Protein AF-A0A523YI69-F1 (afdb_monomer_lite)

Radius of gyration: 34.4 Å; chains: 1; bounding box: 66×41×129 Å

Sequence (332 aa):
NFRVDDQDFIEDPFGMNASRMEADVNIIMTQKSNLLNLKKAVRSAGVEINGIVLSGYASAIATMDEDEKELGVAVIDLGGQTSNLVIHTGNSIRYNDFLGVGSNHITNDLSMALHTPLQIAENVKIRHGNLIETSNEVIELPIIGDEENRSSVSLEIVHSVIFSRVEETLMILAKSLEKSALKEQIGAGIILTGGMTKLKGIRELAQSIFPAMPVRIGKPSDIAGLFDELKDPAFSTVIGLLLYKAGEHTQYEIDFQQRLLHSKTVYEESLNDIKIANTINEVEENKESKQEKKQKGESDDSDSFSFDDLPDIGSENSNPFKKLANWARQLF

Structure (mmCIF, N/CA/C/O backbone):
data_AF-A0A523YI69-F1
#
_entry.id   AF-A0A523YI69-F1
#
loop_
_atom_site.group_PDB
_atom_site.id
_atom_site.type_symbol
_atom_site.label_atom_id
_atom_site.label_alt_id
_atom_site.label_comp_id
_atom_site.label_asym_id
_atom_site.label_entity_id
_atom_site.label_seq_id
_atom_site.pdbx_PDB_ins_code
_atom_site.Cartn_x
_atom_site.Cartn_y
_atom_site.Cartn_z
_atom_site.occupancy
_atom_site.B_iso_or_equiv
_atom_site.auth_seq_id
_atom_site.auth_comp_id
_atom_site.auth_asym_id
_atom_site.auth_atom_id
_atom_site.pdbx_PDB_model_num
ATOM 1 N N . ASN A 1 1 ? -11.375 6.372 20.467 1.00 83.56 1 ASN A N 1
ATOM 2 C CA . ASN A 1 1 ? -11.346 6.514 21.940 1.00 83.56 1 ASN A CA 1
ATOM 3 C C . ASN A 1 1 ? -12.770 6.577 22.434 1.00 83.56 1 ASN A C 1
ATOM 5 O O . ASN A 1 1 ? -13.596 7.147 21.726 1.00 83.56 1 ASN A O 1
ATOM 9 N N . PHE A 1 2 ? -13.039 6.053 23.623 1.00 90.94 2 PHE A N 1
ATOM 10 C CA . PHE A 1 2 ? -14.315 6.241 24.296 1.00 90.94 2 PHE A CA 1
ATOM 11 C C . PHE A 1 2 ? -14.144 7.130 25.525 1.00 90.94 2 PHE A C 1
ATOM 13 O O . PHE A 1 2 ? -13.085 7.150 26.158 1.00 90.94 2 PHE A O 1
ATOM 20 N N . ARG A 1 3 ? -15.206 7.858 25.855 1.00 94.31 3 ARG A N 1
ATOM 21 C CA . ARG A 1 3 ? -15.374 8.531 27.140 1.00 94.31 3 ARG A CA 1
ATOM 22 C C . ARG A 1 3 ? -16.631 8.001 27.796 1.00 94.31 3 ARG A C 1
ATOM 24 O O . ARG A 1 3 ? -17.684 7.967 27.159 1.00 94.31 3 ARG A O 1
ATOM 31 N N . VAL A 1 4 ? -16.506 7.592 29.050 1.00 95.56 4 VAL A N 1
ATOM 32 C CA . VAL A 1 4 ? -17.594 7.021 29.839 1.00 95.56 4 VAL A CA 1
ATOM 33 C C . VAL A 1 4 ? -17.774 7.879 31.084 1.00 95.56 4 VAL A C 1
ATOM 35 O O . VAL A 1 4 ? -16.898 7.917 31.944 1.00 95.56 4 VAL A O 1
ATOM 38 N N . ASP A 1 5 ? -18.891 8.605 31.150 1.00 94.12 5 ASP A N 1
ATOM 39 C CA . ASP A 1 5 ? -19.132 9.669 32.130 1.00 94.12 5 ASP A CA 1
ATOM 40 C C . ASP A 1 5 ? -17.942 10.659 32.202 1.00 94.12 5 ASP A C 1
ATOM 42 O O . ASP A 1 5 ? -17.663 11.338 31.211 1.00 94.12 5 ASP A O 1
ATOM 46 N N . ASP A 1 6 ? -17.231 10.729 33.333 1.00 92.44 6 ASP A N 1
ATOM 47 C CA . ASP A 1 6 ? -16.069 11.611 33.542 1.00 92.44 6 ASP A CA 1
ATOM 48 C C . ASP A 1 6 ? -14.713 10.919 33.269 1.00 92.44 6 ASP A C 1
ATOM 50 O O . ASP A 1 6 ? -13.656 11.490 33.538 1.00 92.44 6 ASP A O 1
ATOM 54 N N . GLN A 1 7 ? -14.717 9.678 32.765 1.00 91.81 7 GLN A N 1
ATOM 55 C CA . GLN A 1 7 ? -13.503 8.918 32.451 1.00 91.81 7 GLN A CA 1
ATOM 56 C C . GLN A 1 7 ? -13.173 8.995 30.958 1.00 91.81 7 GLN A C 1
ATOM 58 O O . GLN A 1 7 ? -13.867 8.414 30.119 1.00 91.81 7 GLN A O 1
ATOM 63 N N . ASP A 1 8 ? -12.092 9.704 30.638 1.00 92.31 8 ASP A N 1
ATOM 64 C CA . ASP A 1 8 ? -11.519 9.779 29.293 1.00 92.31 8 ASP A CA 1
ATOM 65 C C . ASP A 1 8 ? -10.636 8.559 28.968 1.00 92.31 8 ASP A C 1
ATOM 67 O O . ASP A 1 8 ? -10.147 7.864 29.858 1.00 92.31 8 ASP A O 1
ATOM 71 N N . PHE A 1 9 ? -10.375 8.351 27.672 1.00 86.38 9 PHE A N 1
ATOM 72 C CA . PHE A 1 9 ? -9.445 7.338 27.144 1.00 86.38 9 PHE A CA 1
ATOM 73 C C . PHE A 1 9 ? -9.796 5.887 27.499 1.00 86.38 9 PHE A C 1
ATOM 75 O O . PHE A 1 9 ? -8.915 5.035 27.597 1.00 86.38 9 PHE A O 1
ATOM 82 N N . ILE A 1 10 ? -11.089 5.583 27.620 1.00 88.44 10 ILE A N 1
ATOM 83 C CA . ILE A 1 10 ? -11.557 4.202 27.710 1.00 88.44 10 ILE A CA 1
ATOM 84 C C . ILE A 1 10 ? -11.342 3.528 26.352 1.00 88.44 10 ILE A C 1
ATOM 86 O O . ILE A 1 10 ? -11.776 4.026 25.308 1.00 88.44 10 ILE A O 1
ATOM 90 N N . GLU A 1 11 ? -10.635 2.403 26.365 1.00 81.75 11 GLU A N 1
ATOM 91 C CA . GLU A 1 11 ? -10.345 1.626 25.163 1.00 81.75 11 GLU A CA 1
ATOM 92 C C . GLU A 1 11 ? -11.510 0.706 24.788 1.00 81.75 11 GLU A C 1
ATOM 94 O O . GLU A 1 11 ? -11.927 0.671 23.630 1.00 81.75 11 GLU A O 1
ATOM 99 N N . ASP A 1 12 ? -12.069 0.018 25.783 1.00 87.94 12 ASP A N 1
ATOM 100 C CA . ASP A 1 12 ? -13.173 -0.920 25.626 1.00 87.94 12 ASP A CA 1
ATOM 101 C C . ASP A 1 12 ? -14.286 -0.608 26.645 1.00 87.94 12 ASP A C 1
ATOM 103 O O . ASP A 1 12 ? -14.147 -0.940 27.823 1.00 87.94 12 ASP A O 1
ATOM 107 N N . PRO A 1 13 ? -15.390 0.038 26.226 1.00 90.00 13 PRO A N 1
ATOM 108 C CA . PRO A 1 13 ? -16.499 0.369 27.117 1.00 90.00 13 PRO A CA 1
ATOM 109 C C . PRO A 1 13 ? -17.443 -0.817 27.387 1.00 90.00 13 PRO A C 1
ATOM 111 O O . PRO A 1 13 ? -18.443 -0.645 28.090 1.00 90.00 13 PRO A O 1
ATOM 114 N N . PHE A 1 14 ? -17.196 -2.008 26.823 1.00 88.62 14 PHE A N 1
ATOM 115 C CA . PHE A 1 14 ? -18.115 -3.140 26.950 1.00 88.62 14 PHE A CA 1
ATOM 116 C C . PHE A 1 14 ? -18.339 -3.527 28.416 1.00 88.62 14 PHE A C 1
ATOM 118 O O . PHE A 1 14 ? -17.397 -3.856 29.136 1.00 88.62 14 PHE A O 1
ATOM 125 N N . GLY A 1 15 ? -19.604 -3.558 28.840 1.00 88.19 15 GLY A N 1
ATOM 126 C CA . GLY A 1 15 ? -19.997 -3.947 30.198 1.00 88.19 15 GLY A CA 1
ATOM 127 C C . GLY A 1 15 ? -19.876 -2.837 31.247 1.00 88.19 15 GLY A C 1
ATOM 128 O O . GLY A 1 15 ? -20.194 -3.071 32.411 1.00 88.19 15 GLY A O 1
ATOM 129 N N . MET A 1 16 ? -19.457 -1.626 30.867 1.00 90.62 16 MET A N 1
ATOM 130 C CA . MET A 1 16 ? -19.467 -0.483 31.779 1.00 90.62 16 MET A CA 1
ATOM 131 C C . MET A 1 16 ? -20.888 0.069 31.943 1.00 90.62 16 MET A C 1
ATOM 133 O O . MET A 1 16 ? -21.599 0.302 30.967 1.00 90.62 16 MET A O 1
ATOM 137 N N . ASN A 1 17 ? -21.289 0.328 33.188 1.00 91.06 17 ASN A N 1
ATOM 138 C CA . ASN A 1 17 ? -22.497 1.094 33.481 1.00 91.06 17 ASN A CA 1
ATOM 139 C C . ASN A 1 17 ? -22.175 2.584 33.383 1.00 91.06 17 ASN A C 1
ATOM 141 O O . ASN A 1 17 ? -21.250 3.050 34.046 1.00 91.06 17 ASN A O 1
ATOM 145 N N . ALA A 1 18 ? -22.944 3.314 32.582 1.00 92.12 18 ALA A N 1
ATOM 146 C CA . ALA A 1 18 ? -22.698 4.723 32.313 1.00 92.12 18 ALA A CA 1
ATOM 147 C C . ALA A 1 18 ? -24.001 5.482 32.097 1.00 92.12 18 ALA A C 1
ATOM 149 O O . ALA A 1 18 ? -24.951 4.944 31.523 1.00 92.12 18 ALA A O 1
ATOM 150 N N . SER A 1 19 ? -24.030 6.750 32.501 1.00 94.75 19 SER A N 1
ATOM 151 C CA . SER A 1 19 ? -25.133 7.647 32.135 1.00 94.75 19 SER A CA 1
ATOM 152 C C . SER A 1 19 ? -24.932 8.230 30.737 1.00 94.75 19 SER A C 1
ATOM 154 O O . SER A 1 19 ? -25.903 8.482 30.020 1.00 94.75 19 SER A O 1
ATOM 156 N N . ARG A 1 20 ? -23.674 8.446 30.336 1.00 94.38 20 ARG A N 1
ATOM 157 C CA . ARG A 1 20 ? -23.301 8.975 29.025 1.00 94.38 20 ARG A CA 1
ATOM 158 C C . ARG A 1 20 ? -22.042 8.292 28.502 1.00 94.38 20 ARG A C 1
ATOM 160 O O . ARG A 1 20 ? -21.055 8.152 29.215 1.00 94.38 20 ARG A O 1
ATOM 167 N N . MET A 1 21 ? -22.069 7.952 27.217 1.00 94.69 21 MET A N 1
ATOM 168 C CA . MET A 1 21 ? -20.902 7.483 26.476 1.00 94.69 21 MET A CA 1
ATOM 169 C C . MET A 1 21 ? -20.676 8.370 25.255 1.00 94.69 21 MET A C 1
ATOM 171 O O . MET A 1 21 ? -21.621 8.732 24.552 1.00 94.69 21 MET A O 1
ATOM 175 N N . GLU A 1 22 ? -19.420 8.703 24.995 1.00 94.62 22 GLU A N 1
ATOM 176 C CA . GLU A 1 22 ? -18.977 9.381 23.781 1.00 94.62 22 GLU A CA 1
ATOM 177 C C . GLU A 1 22 ? -17.894 8.557 23.095 1.00 94.62 22 GLU A C 1
ATOM 179 O O . GLU A 1 22 ? -17.172 7.801 23.746 1.00 94.62 22 GLU A O 1
ATOM 184 N N . ALA A 1 23 ? -17.788 8.702 21.777 1.00 91.50 23 ALA A N 1
ATOM 185 C CA . ALA A 1 23 ? -16.809 7.987 20.978 1.00 91.50 23 ALA A CA 1
ATOM 186 C C . ALA A 1 23 ? -16.212 8.902 19.909 1.00 91.50 23 ALA A C 1
ATOM 188 O O . ALA A 1 23 ? -16.940 9.558 19.160 1.00 91.50 23 ALA A O 1
ATOM 189 N N . ASP A 1 24 ? -14.888 8.876 19.803 1.00 88.38 24 ASP A N 1
ATOM 190 C CA . ASP A 1 24 ? -14.176 9.395 18.641 1.00 88.38 24 ASP A CA 1
ATOM 191 C C . ASP A 1 24 ? -14.249 8.350 17.528 1.00 88.38 24 ASP A C 1
ATOM 193 O O . ASP A 1 24 ? -13.708 7.249 17.674 1.00 88.38 24 ASP A O 1
ATOM 197 N N . VAL A 1 25 ? -14.903 8.698 16.419 1.00 89.81 25 VAL A N 1
ATOM 198 C CA . VAL A 1 25 ? -15.117 7.797 15.280 1.00 89.81 25 VAL A CA 1
ATOM 199 C C . VAL A 1 25 ? -14.370 8.278 14.042 1.00 89.81 25 VAL A C 1
ATOM 201 O O . VAL A 1 25 ? -14.405 9.457 13.693 1.00 89.81 25 VAL A O 1
ATOM 204 N N . ASN A 1 26 ? -13.734 7.343 13.340 1.00 89.62 26 ASN A N 1
ATOM 205 C CA . ASN A 1 26 ? -13.202 7.579 12.005 1.00 89.62 26 ASN A CA 1
ATOM 206 C C . ASN A 1 26 ? -14.227 7.102 10.965 1.00 89.62 26 ASN A C 1
ATOM 208 O O . ASN A 1 26 ? -14.609 5.933 10.959 1.00 89.62 26 ASN A O 1
ATOM 212 N N . ILE A 1 27 ? -14.690 8.004 10.094 1.00 91.25 27 ILE A N 1
ATOM 213 C CA . ILE A 1 27 ? -15.720 7.699 9.093 1.00 91.25 27 ILE A CA 1
ATOM 214 C C . ILE A 1 27 ? -15.086 7.658 7.705 1.00 91.25 27 ILE A C 1
ATOM 216 O O . ILE A 1 27 ? -14.705 8.686 7.144 1.00 91.25 27 ILE A O 1
ATOM 220 N N . ILE A 1 28 ? -15.055 6.467 7.108 1.00 90.75 28 ILE A N 1
ATOM 221 C CA . ILE A 1 28 ? -14.578 6.270 5.739 1.00 90.75 28 ILE A CA 1
ATOM 222 C C . ILE A 1 28 ? -15.741 6.485 4.769 1.00 90.75 28 ILE A C 1
ATOM 224 O O . ILE A 1 28 ? -16.753 5.784 4.808 1.00 90.75 28 ILE A O 1
ATOM 228 N N . MET A 1 29 ? -15.587 7.445 3.858 1.00 90.62 29 MET A N 1
ATOM 229 C CA . MET A 1 29 ? -16.608 7.794 2.871 1.00 90.62 29 MET A CA 1
ATOM 230 C C . MET A 1 29 ? -16.104 7.594 1.443 1.00 90.62 29 MET A C 1
ATOM 232 O O . MET A 1 29 ? -14.935 7.805 1.132 1.00 90.62 29 MET A O 1
ATOM 236 N N . THR A 1 30 ? -17.014 7.229 0.541 1.00 90.12 30 THR A N 1
ATOM 237 C CA . THR A 1 30 ? -16.748 7.159 -0.900 1.00 90.12 30 THR A CA 1
ATOM 238 C C . THR A 1 30 ? -17.977 7.585 -1.693 1.00 90.12 30 THR A C 1
ATOM 240 O O . THR A 1 30 ? -19.105 7.559 -1.195 1.00 90.12 30 THR A O 1
ATOM 243 N N . GLN A 1 31 ? -17.778 7.972 -2.952 1.00 93.19 31 GLN A N 1
ATOM 244 C CA . GLN A 1 31 ? -18.887 8.320 -3.831 1.00 93.19 31 GLN A CA 1
ATOM 245 C C . GLN A 1 31 ? -19.766 7.094 -4.098 1.00 93.19 31 GLN A C 1
ATOM 247 O O . GLN A 1 31 ? -19.287 6.017 -4.463 1.00 93.19 31 GLN A O 1
ATOM 252 N N . LYS A 1 32 ? -21.085 7.276 -3.991 1.00 93.31 32 LYS A N 1
ATOM 253 C CA . LYS A 1 32 ? -22.070 6.213 -4.242 1.00 93.31 32 LYS A CA 1
ATOM 254 C C . LYS A 1 32 ? -21.919 5.591 -5.636 1.00 93.31 32 LYS A C 1
ATOM 256 O O . LYS A 1 32 ? -22.091 4.384 -5.784 1.00 93.31 32 LYS A O 1
ATOM 261 N N . SER A 1 33 ? -21.579 6.396 -6.644 1.00 96.50 33 SER A N 1
ATOM 262 C CA . SER A 1 33 ? -21.310 5.956 -8.021 1.00 96.50 33 SER A CA 1
ATOM 263 C C . SER A 1 33 ? -20.183 4.923 -8.092 1.00 96.50 33 SER A C 1
ATOM 265 O O . SER A 1 33 ? -20.366 3.870 -8.700 1.00 96.50 33 SER A O 1
ATOM 267 N N . ASN A 1 34 ? -19.058 5.173 -7.418 1.00 92.81 34 ASN A N 1
ATOM 268 C CA . ASN A 1 34 ? -17.911 4.261 -7.389 1.00 92.81 34 ASN A CA 1
ATOM 269 C C . ASN A 1 34 ? -18.300 2.909 -6.785 1.00 92.81 34 ASN A C 1
ATOM 271 O O . ASN A 1 34 ? -17.992 1.858 -7.348 1.00 92.81 34 ASN A O 1
ATOM 275 N N . LEU A 1 35 ? -19.061 2.936 -5.689 1.00 92.00 35 LEU A N 1
ATOM 276 C CA . LEU A 1 35 ? -19.541 1.725 -5.032 1.00 92.00 35 LEU A CA 1
ATOM 277 C C . LEU A 1 35 ? -20.493 0.913 -5.920 1.00 92.00 35 LEU A C 1
ATOM 279 O O . LEU A 1 35 ? -20.422 -0.314 -5.957 1.00 92.00 35 LEU A O 1
ATOM 283 N N . LEU A 1 36 ? -21.395 1.587 -6.637 1.00 94.06 36 LEU A N 1
ATOM 284 C CA . LEU A 1 36 ? -22.325 0.937 -7.561 1.00 94.06 36 LEU A CA 1
ATOM 285 C C . LEU A 1 36 ? -21.595 0.312 -8.754 1.00 94.06 36 LEU A C 1
ATOM 287 O O . LEU A 1 36 ? -21.917 -0.814 -9.132 1.00 94.06 36 LEU A O 1
ATOM 291 N N . ASN A 1 37 ? -20.595 1.004 -9.303 1.00 95.19 37 ASN A N 1
ATOM 292 C CA . ASN A 1 37 ? -19.778 0.494 -10.401 1.00 95.19 37 ASN A CA 1
ATOM 293 C C . ASN A 1 37 ? -18.989 -0.752 -9.980 1.00 95.19 37 ASN A C 1
ATOM 295 O O . ASN A 1 37 ? -19.041 -1.760 -10.683 1.00 95.19 37 ASN A O 1
ATOM 299 N N . LEU A 1 38 ? -18.355 -0.728 -8.800 1.00 92.81 38 LEU A N 1
ATOM 300 C CA . LEU A 1 38 ? -17.672 -1.894 -8.234 1.00 92.81 38 LEU A CA 1
ATOM 301 C C . LEU A 1 38 ? -18.638 -3.074 -8.056 1.00 92.81 38 LEU A C 1
ATOM 303 O O . LEU A 1 38 ? -18.373 -4.177 -8.530 1.00 92.81 38 LEU A O 1
ATOM 307 N N . LYS A 1 39 ? -19.802 -2.831 -7.439 1.00 93.81 39 LYS A N 1
ATOM 308 C CA . LYS A 1 39 ? -20.822 -3.870 -7.230 1.00 93.81 39 LYS A CA 1
ATOM 309 C C . LYS A 1 39 ? -21.300 -4.496 -8.531 1.00 93.81 39 LYS A C 1
ATOM 311 O O . LYS A 1 39 ? -21.486 -5.708 -8.601 1.00 93.81 39 LYS A O 1
ATOM 316 N N . LYS A 1 40 ? -21.507 -3.673 -9.559 1.00 95.25 40 LYS A N 1
ATOM 317 C CA . LYS A 1 40 ? -21.928 -4.134 -10.880 1.00 95.25 40 LYS A CA 1
ATOM 318 C C . LYS A 1 40 ? -20.848 -4.985 -11.543 1.00 95.25 40 LYS A C 1
ATOM 320 O O . LYS A 1 40 ? -21.186 -6.032 -12.087 1.00 95.25 40 LYS A O 1
ATOM 325 N N . ALA A 1 41 ? -19.583 -4.567 -11.485 1.00 95.38 41 ALA A N 1
ATOM 326 C CA . ALA A 1 41 ? -18.470 -5.305 -12.077 1.00 95.38 41 ALA A CA 1
ATOM 327 C C . ALA A 1 41 ? -18.339 -6.711 -11.470 1.00 95.38 41 ALA A C 1
ATOM 329 O O . ALA A 1 41 ? -18.327 -7.696 -12.202 1.00 95.38 41 ALA A O 1
ATOM 330 N N . VAL A 1 42 ? -18.353 -6.805 -10.139 1.00 94.19 42 VAL A N 1
ATOM 331 C CA . VAL A 1 42 ? -18.244 -8.078 -9.408 1.00 94.19 42 VAL A CA 1
ATOM 332 C C . VAL A 1 42 ? -19.439 -8.994 -9.701 1.00 94.19 42 VAL A C 1
ATOM 334 O O . VAL A 1 42 ? -19.254 -10.137 -10.106 1.00 94.19 42 VAL A O 1
ATOM 337 N N . ARG A 1 43 ? -20.675 -8.483 -9.628 1.00 94.50 43 ARG A N 1
ATOM 338 C CA . ARG A 1 43 ? -21.877 -9.278 -9.952 1.00 94.50 43 ARG A CA 1
ATOM 339 C C . ARG A 1 43 ? -21.934 -9.740 -11.404 1.00 94.50 43 ARG A C 1
ATOM 341 O O . ARG A 1 43 ? -22.461 -10.812 -11.678 1.00 94.50 43 ARG A O 1
ATOM 348 N N . SER A 1 44 ? -21.378 -8.961 -12.333 1.00 95.94 44 SER A N 1
ATOM 349 C CA . SER A 1 44 ? -21.302 -9.353 -13.749 1.00 95.94 44 SER A CA 1
ATOM 350 C C . SER A 1 44 ? -20.386 -10.562 -13.971 1.00 95.94 44 SER A C 1
ATOM 352 O O . SER A 1 44 ? -20.540 -11.253 -14.970 1.00 95.94 44 SER A O 1
ATOM 354 N N . ALA A 1 45 ? -19.481 -10.847 -13.029 1.00 96.06 45 ALA A N 1
ATOM 355 C CA . ALA A 1 45 ? -18.669 -12.061 -13.007 1.00 96.06 45 ALA A CA 1
ATOM 356 C C . ALA A 1 45 ? -19.369 -13.259 -12.324 1.00 96.06 45 ALA A C 1
ATOM 358 O O . ALA A 1 45 ? -18.756 -14.309 -12.163 1.00 96.06 45 ALA A O 1
ATOM 359 N N . GLY A 1 46 ? -20.642 -13.126 -11.923 1.00 96.06 46 GLY A N 1
ATOM 360 C CA . GLY A 1 46 ? -21.427 -14.212 -11.323 1.00 96.06 46 GLY A CA 1
ATOM 361 C C . GLY A 1 46 ? -21.162 -14.454 -9.835 1.00 96.06 46 GLY A C 1
ATOM 362 O O . GLY A 1 46 ? -21.496 -15.521 -9.328 1.00 96.06 46 GLY A O 1
ATOM 363 N N . VAL A 1 47 ? -20.567 -13.485 -9.132 1.00 95.19 47 VAL A N 1
ATOM 364 C CA . VAL A 1 47 ? -20.237 -13.584 -7.702 1.00 95.19 47 VAL A CA 1
ATOM 365 C C . VAL A 1 47 ? -20.995 -12.549 -6.868 1.00 95.19 47 VAL A C 1
ATOM 367 O O . VAL A 1 47 ? -21.207 -11.409 -7.289 1.00 95.19 47 VAL A O 1
ATOM 370 N N . GLU A 1 48 ? -21.397 -12.944 -5.661 1.00 91.25 48 GLU A N 1
ATOM 371 C CA . GLU A 1 48 ? -22.057 -12.057 -4.701 1.00 91.25 48 GLU A CA 1
ATOM 372 C C . GLU A 1 48 ? -21.057 -11.369 -3.770 1.00 91.25 48 GLU A C 1
ATOM 374 O O . GLU A 1 48 ? -20.016 -11.917 -3.410 1.00 91.25 48 GLU A O 1
ATOM 379 N N . ILE A 1 49 ? -21.401 -10.154 -3.342 1.00 91.44 49 ILE A N 1
ATOM 380 C CA . ILE A 1 49 ? -20.563 -9.354 -2.443 1.00 91.44 49 ILE A CA 1
ATOM 381 C C . ILE A 1 49 ? -21.052 -9.533 -1.012 1.00 91.44 49 ILE A C 1
ATOM 383 O O . ILE A 1 49 ? -22.123 -9.042 -0.652 1.00 91.44 49 ILE A O 1
ATOM 387 N N . ASN A 1 50 ? -20.236 -10.185 -0.185 1.00 90.12 50 ASN A N 1
ATOM 388 C CA . ASN A 1 50 ? -20.519 -10.333 1.241 1.00 90.12 50 ASN A CA 1
ATOM 389 C C . ASN A 1 50 ? -20.161 -9.081 2.061 1.00 90.12 50 ASN A C 1
ATOM 391 O O . ASN A 1 50 ? -20.852 -8.766 3.025 1.00 90.12 50 ASN A O 1
ATOM 395 N N . GLY A 1 51 ? -19.111 -8.360 1.666 1.00 90.81 51 GLY A N 1
ATOM 396 C CA . GLY A 1 51 ? -18.601 -7.190 2.375 1.00 90.81 51 GLY A CA 1
ATOM 397 C C . GLY A 1 51 ? -17.700 -6.343 1.483 1.00 90.81 51 GLY A C 1
ATOM 398 O O . GLY A 1 51 ? -17.266 -6.790 0.421 1.00 90.81 51 GLY A O 1
ATOM 399 N N . ILE A 1 52 ? -17.463 -5.100 1.898 1.00 93.31 52 ILE A N 1
ATOM 400 C CA . ILE A 1 52 ? -16.578 -4.148 1.224 1.00 93.31 52 ILE A CA 1
ATOM 401 C C . ILE A 1 52 ? -15.672 -3.559 2.296 1.00 93.31 52 ILE A C 1
ATOM 403 O O . ILE A 1 52 ? -16.172 -3.014 3.274 1.00 93.31 52 ILE A O 1
ATOM 407 N N . VAL A 1 53 ? -14.364 -3.669 2.086 1.00 94.56 53 VAL A N 1
ATOM 408 C CA . VAL A 1 53 ? -13.329 -3.234 3.028 1.00 94.56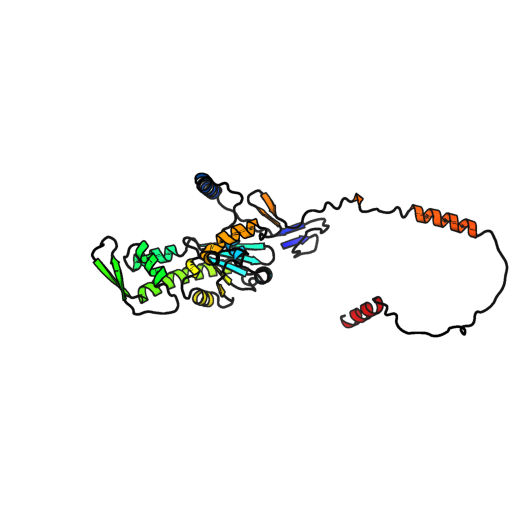 53 VAL A CA 1
ATOM 409 C C . VAL A 1 53 ? -12.378 -2.297 2.295 1.00 94.56 53 VAL A C 1
ATOM 411 O O . VAL A 1 53 ? -12.129 -2.461 1.096 1.00 94.56 53 VAL A O 1
ATOM 414 N N . LEU A 1 54 ? -11.857 -1.294 3.000 1.00 94.69 54 LEU A N 1
ATOM 415 C CA . LEU A 1 54 ? -10.835 -0.401 2.465 1.00 94.69 54 LEU A CA 1
ATOM 416 C C . LEU A 1 54 ? -9.556 -1.198 2.150 1.00 94.69 54 LEU A C 1
ATOM 418 O O . LEU A 1 54 ? -9.031 -1.883 3.020 1.00 94.69 54 LEU A O 1
ATOM 422 N N . SER A 1 55 ? -9.028 -1.073 0.927 1.00 95.38 55 SER A N 1
ATOM 423 C CA . SER A 1 55 ? -7.858 -1.845 0.465 1.00 95.38 55 SER A CA 1
ATOM 424 C C . SER A 1 55 ? -6.655 -1.722 1.401 1.00 95.38 55 SER A C 1
ATOM 426 O O . SER A 1 55 ? -6.115 -2.735 1.828 1.00 95.38 55 SER A O 1
ATOM 428 N N . GLY A 1 56 ? -6.266 -0.492 1.758 1.00 96.50 56 GLY A N 1
ATOM 429 C CA . GLY A 1 56 ? -5.137 -0.262 2.662 1.00 96.50 56 GLY A CA 1
ATOM 430 C C . GLY A 1 56 ? -5.367 -0.835 4.062 1.00 96.50 56 GLY A C 1
ATOM 431 O O . GLY A 1 56 ? -4.421 -1.293 4.689 1.00 96.50 56 GLY A O 1
ATOM 432 N N . TYR A 1 57 ? -6.620 -0.865 4.532 1.00 96.50 57 TYR A N 1
ATOM 433 C CA . TYR A 1 57 ? -6.948 -1.464 5.824 1.00 96.50 57 TYR A CA 1
ATOM 434 C C . TYR A 1 57 ? -6.837 -2.986 5.783 1.00 96.50 57 TYR A C 1
ATOM 436 O O . TYR A 1 57 ? -6.220 -3.573 6.662 1.00 96.50 57 TYR A O 1
ATOM 444 N N . ALA A 1 58 ? -7.360 -3.618 4.731 1.00 97.50 58 ALA A N 1
ATOM 445 C CA . ALA A 1 58 ? -7.176 -5.049 4.525 1.00 97.50 58 ALA A CA 1
ATOM 446 C C . ALA A 1 58 ? -5.677 -5.396 4.485 1.00 97.50 58 ALA A C 1
ATOM 448 O O . ALA A 1 58 ? -5.227 -6.259 5.234 1.00 97.50 58 ALA A O 1
ATOM 449 N N . SER A 1 59 ? -4.884 -4.667 3.694 1.00 98.25 59 SER A N 1
ATOM 450 C CA . SER A 1 59 ? -3.430 -4.850 3.659 1.00 98.25 59 SER A CA 1
ATOM 451 C C . SER A 1 59 ? -2.792 -4.690 5.044 1.00 98.25 59 SER A C 1
ATOM 453 O O . SER A 1 59 ? -1.945 -5.500 5.402 1.00 98.25 59 SER A O 1
ATOM 455 N N . ALA A 1 60 ? -3.238 -3.718 5.847 1.00 97.50 60 ALA A N 1
ATOM 456 C CA . ALA A 1 60 ? -2.760 -3.524 7.213 1.00 97.50 60 ALA A CA 1
ATOM 457 C C . ALA A 1 60 ? -3.060 -4.726 8.122 1.00 97.50 60 ALA A C 1
ATOM 459 O O . ALA A 1 60 ? -2.141 -5.223 8.769 1.00 97.50 60 ALA A O 1
ATOM 460 N N . ILE A 1 61 ? -4.297 -5.242 8.123 1.00 96.44 61 ILE A N 1
ATOM 461 C CA . ILE A 1 61 ? -4.687 -6.440 8.898 1.00 96.44 61 ILE A CA 1
ATOM 462 C C . ILE A 1 61 ? -3.756 -7.617 8.596 1.00 96.44 61 ILE A C 1
ATOM 464 O O . ILE A 1 61 ? -3.388 -8.361 9.496 1.00 96.44 61 ILE A O 1
ATOM 468 N N . ALA A 1 62 ? -3.365 -7.785 7.331 1.00 96.81 62 ALA A N 1
ATOM 469 C CA . ALA A 1 62 ? -2.520 -8.898 6.926 1.00 96.81 62 ALA A CA 1
ATOM 470 C C . ALA A 1 62 ? -1.059 -8.766 7.359 1.00 96.81 62 ALA A C 1
ATOM 472 O O . ALA A 1 62 ? -0.376 -9.781 7.398 1.00 96.81 62 ALA A O 1
ATOM 473 N N . THR A 1 63 ? -0.551 -7.557 7.601 1.00 97.25 63 THR A N 1
ATOM 474 C CA . THR A 1 63 ? 0.899 -7.329 7.734 1.00 97.25 63 THR A CA 1
ATOM 475 C C . THR A 1 63 ? 1.355 -6.841 9.100 1.00 97.25 63 THR A C 1
ATOM 477 O O . THR A 1 63 ? 2.559 -6.894 9.365 1.00 97.25 63 THR A O 1
ATOM 480 N N . MET A 1 64 ? 0.432 -6.314 9.906 1.00 96.12 64 MET A N 1
ATOM 481 C CA . MET A 1 64 ? 0.697 -5.844 11.267 1.00 96.12 64 MET A CA 1
ATOM 482 C C . MET A 1 64 ? 0.611 -7.008 12.254 1.00 96.12 64 MET A C 1
ATOM 484 O O . MET A 1 64 ? -0.276 -7.854 12.122 1.00 96.12 64 MET A O 1
ATOM 488 N N . ASP A 1 65 ? 1.475 -7.010 13.260 1.00 94.00 65 ASP A N 1
ATOM 489 C CA . ASP A 1 65 ? 1.286 -7.811 14.470 1.00 94.00 65 ASP A CA 1
ATOM 490 C C . ASP A 1 65 ? 0.560 -7.012 15.575 1.00 94.00 65 ASP A C 1
ATOM 492 O O . ASP A 1 65 ? 0.198 -5.846 15.391 1.00 94.00 65 ASP A O 1
ATOM 496 N N . GLU A 1 66 ? 0.264 -7.662 16.704 1.00 92.38 66 GLU A N 1
ATOM 497 C CA . GLU A 1 66 ? -0.457 -7.027 17.817 1.00 92.38 66 GLU A CA 1
ATOM 498 C C . GLU A 1 66 ? 0.370 -5.940 18.517 1.00 92.38 66 GLU A C 1
ATOM 500 O O . GLU A 1 66 ? -0.175 -4.888 18.856 1.00 92.38 66 GLU A O 1
ATOM 505 N N . ASP A 1 67 ? 1.685 -6.135 18.658 1.00 94.50 67 ASP A N 1
ATOM 506 C CA . ASP A 1 67 ? 2.571 -5.157 19.298 1.00 94.50 67 ASP A CA 1
ATOM 507 C C . ASP A 1 67 ? 2.624 -3.864 18.468 1.00 94.50 67 ASP A C 1
ATOM 509 O O . ASP A 1 67 ? 2.570 -2.752 18.997 1.00 94.50 67 ASP A O 1
ATOM 513 N N . GLU A 1 68 ? 2.674 -3.992 17.141 1.00 95.81 68 GLU A N 1
ATOM 514 C CA . GLU A 1 68 ? 2.648 -2.868 16.210 1.00 95.81 68 GLU A CA 1
ATOM 515 C C . GLU A 1 68 ? 1.313 -2.127 16.215 1.00 95.81 68 GLU A C 1
ATOM 517 O O . GLU A 1 68 ? 1.293 -0.895 16.123 1.00 95.81 68 GLU A O 1
ATOM 522 N N . LYS A 1 69 ? 0.193 -2.851 16.340 1.00 92.44 69 LYS A N 1
ATOM 523 C CA . LYS A 1 69 ? -1.128 -2.230 16.503 1.00 92.44 69 LYS A CA 1
ATOM 524 C C . LYS A 1 69 ? -1.171 -1.403 17.785 1.00 92.44 69 LYS A C 1
ATOM 526 O O . LYS A 1 69 ? -1.632 -0.261 17.734 1.00 92.44 69 LYS A O 1
ATOM 531 N N . GLU A 1 70 ? -0.685 -1.947 18.899 1.00 91.75 70 GLU A N 1
ATOM 532 C CA . GLU A 1 70 ? -0.731 -1.301 20.213 1.00 91.75 70 GLU A CA 1
ATOM 533 C C . GLU A 1 70 ? 0.194 -0.077 20.299 1.00 91.75 70 GLU A C 1
ATOM 535 O O . GLU A 1 70 ? -0.245 1.002 20.701 1.00 91.75 70 GLU A O 1
ATOM 540 N N . LEU A 1 71 ? 1.438 -0.197 19.826 1.00 94.88 71 LEU A N 1
ATOM 541 C CA . LEU A 1 71 ? 2.403 0.914 19.762 1.00 94.88 71 LEU A CA 1
ATOM 542 C C . LEU A 1 71 ? 2.051 1.968 18.703 1.00 94.88 71 LEU A C 1
ATOM 544 O O . LEU A 1 71 ? 2.557 3.093 18.744 1.00 94.88 71 LEU A O 1
ATOM 548 N N . GLY A 1 72 ? 1.201 1.593 17.753 1.00 96.12 72 GLY A N 1
ATOM 549 C CA . GLY A 1 72 ? 0.793 2.398 16.621 1.00 96.12 72 GLY A CA 1
ATOM 550 C C . GLY A 1 72 ? 1.770 2.315 15.450 1.00 96.12 72 GLY A C 1
ATOM 551 O O . GLY A 1 72 ? 2.990 2.413 15.602 1.00 96.12 72 GLY A O 1
ATOM 552 N N . VAL A 1 73 ? 1.218 2.160 14.251 1.00 98.12 73 VAL A N 1
ATOM 553 C CA . VAL A 1 73 ? 1.968 1.825 13.039 1.00 98.12 73 VAL A CA 1
ATOM 554 C C . VAL A 1 73 ? 1.351 2.478 11.805 1.00 98.12 73 VAL A C 1
ATOM 556 O O . VAL A 1 73 ? 0.129 2.604 11.685 1.00 98.12 73 VAL A O 1
ATOM 559 N N . ALA A 1 74 ? 2.203 2.884 10.864 1.00 98.44 74 ALA A N 1
ATOM 560 C CA . ALA A 1 74 ? 1.780 3.298 9.532 1.00 98.44 74 ALA A CA 1
ATOM 561 C C . ALA A 1 74 ? 2.048 2.185 8.515 1.00 98.44 74 ALA A C 1
ATOM 563 O O . ALA A 1 74 ? 3.186 1.773 8.302 1.00 98.44 74 ALA A O 1
ATOM 564 N N . VAL A 1 75 ? 0.999 1.732 7.839 1.00 98.69 75 VAL A N 1
ATOM 565 C CA . VAL A 1 75 ? 1.089 0.766 6.745 1.00 98.69 75 VAL A CA 1
ATOM 566 C C . VAL A 1 75 ? 0.969 1.500 5.419 1.00 98.69 75 VAL A C 1
ATOM 568 O O . VAL A 1 75 ? -0.025 2.180 5.155 1.00 98.69 75 VAL A O 1
ATOM 571 N N . ILE A 1 76 ? 1.985 1.340 4.576 1.00 98.75 76 ILE A N 1
ATOM 572 C CA . ILE A 1 76 ? 2.034 1.863 3.216 1.00 98.75 76 ILE A CA 1
ATOM 573 C C . ILE A 1 76 ? 1.939 0.689 2.237 1.00 98.75 76 ILE A C 1
ATOM 575 O O . ILE A 1 76 ? 2.885 -0.079 2.068 1.00 98.75 76 ILE A O 1
ATOM 579 N N . ASP A 1 77 ? 0.800 0.562 1.565 1.00 98.69 77 ASP A N 1
ATOM 580 C CA . ASP A 1 77 ? 0.559 -0.460 0.543 1.00 98.69 77 ASP A CA 1
ATOM 581 C C . ASP A 1 77 ? 0.832 0.115 -0.851 1.00 98.69 77 ASP A C 1
ATOM 583 O O . ASP A 1 77 ? 0.047 0.913 -1.368 1.00 98.69 77 ASP A O 1
ATOM 587 N N . LEU A 1 78 ? 1.964 -0.268 -1.441 1.00 98.75 78 LEU A N 1
ATOM 588 C CA . LEU A 1 78 ? 2.461 0.214 -2.725 1.00 98.75 78 LEU A CA 1
ATOM 589 C C . LEU A 1 78 ? 2.030 -0.734 -3.860 1.00 98.75 78 LEU A C 1
ATOM 591 O O . LEU A 1 78 ? 2.697 -1.727 -4.180 1.00 98.75 78 LEU A O 1
ATOM 595 N N . GLY A 1 79 ? 0.900 -0.412 -4.492 1.00 98.19 79 GLY A N 1
ATOM 596 C CA . GLY A 1 79 ? 0.267 -1.220 -5.534 1.00 98.19 79 GLY A CA 1
ATOM 597 C C . GLY A 1 79 ? 0.683 -0.876 -6.970 1.00 98.19 79 GLY A C 1
ATOM 598 O O . GLY A 1 79 ? 1.681 -0.205 -7.237 1.00 98.19 79 GLY A O 1
ATOM 599 N N . GLY A 1 80 ? -0.103 -1.362 -7.938 1.00 97.56 80 GLY A N 1
ATOM 600 C CA . GLY A 1 80 ? 0.097 -1.091 -9.369 1.00 97.56 80 GLY A CA 1
ATOM 601 C C . GLY A 1 80 ? -0.370 0.304 -9.788 1.00 97.56 80 GLY A C 1
ATOM 602 O O . GLY A 1 80 ? 0.393 1.071 -10.368 1.00 97.56 80 GLY A O 1
ATOM 603 N N . GLN A 1 81 ? -1.612 0.662 -9.460 1.00 97.31 81 GLN A N 1
ATOM 604 C CA . GLN A 1 81 ? -2.193 1.954 -9.848 1.00 97.31 81 GLN A CA 1
ATOM 605 C C . GLN A 1 81 ? -2.213 2.977 -8.709 1.00 97.31 81 GLN A C 1
ATOM 607 O O . GLN A 1 81 ? -2.221 4.178 -8.966 1.00 97.31 81 GLN A O 1
ATOM 612 N N . THR A 1 82 ? -2.228 2.505 -7.465 1.00 97.81 82 THR A N 1
ATOM 613 C CA . THR A 1 82 ? -2.396 3.330 -6.269 1.00 97.81 82 THR A CA 1
ATOM 614 C C . THR A 1 82 ? -1.415 2.919 -5.187 1.00 97.81 82 THR A C 1
ATOM 616 O O . THR A 1 82 ? -0.989 1.764 -5.141 1.00 97.81 82 THR A O 1
ATOM 619 N N . SER A 1 83 ? -1.140 3.854 -4.287 1.00 98.56 83 SER A N 1
ATOM 620 C CA . SER A 1 83 ? -0.413 3.628 -3.045 1.00 98.56 83 SER A CA 1
ATOM 621 C C . SER A 1 83 ? -1.285 4.097 -1.889 1.00 98.56 83 SER A C 1
ATOM 623 O O . SER A 1 83 ? -1.770 5.226 -1.919 1.00 98.56 83 SER A O 1
ATOM 625 N N . ASN A 1 84 ? -1.528 3.246 -0.899 1.00 98.25 84 ASN A N 1
ATOM 626 C CA . ASN A 1 84 ? -2.396 3.564 0.235 1.00 98.25 84 ASN A CA 1
ATOM 627 C C . ASN A 1 84 ? -1.559 3.822 1.488 1.00 98.25 84 ASN A C 1
ATOM 629 O O . ASN A 1 84 ? -0.559 3.143 1.692 1.00 98.25 84 ASN A O 1
ATOM 633 N N . LEU A 1 85 ? -2.004 4.746 2.336 1.00 98.31 85 LEU A N 1
ATOM 634 C CA . LEU A 1 85 ? -1.485 4.963 3.684 1.00 98.31 85 LEU A CA 1
ATOM 635 C C . LEU A 1 85 ? -2.609 4.700 4.685 1.00 98.31 85 LEU A C 1
ATOM 637 O O . LEU A 1 85 ? -3.690 5.278 4.574 1.00 98.31 85 LEU A O 1
ATOM 641 N N . VAL A 1 86 ? -2.347 3.854 5.675 1.00 98.06 86 VAL A N 1
ATOM 642 C CA . VAL A 1 86 ? -3.232 3.618 6.819 1.00 98.06 86 VAL A CA 1
ATOM 643 C C . VAL A 1 86 ? -2.421 3.763 8.095 1.00 98.06 86 VAL A C 1
ATOM 645 O O . VAL A 1 86 ? -1.343 3.192 8.197 1.00 98.06 86 VAL A O 1
ATOM 648 N N . ILE A 1 87 ? -2.938 4.517 9.061 1.00 97.62 87 ILE A N 1
ATOM 649 C CA . ILE A 1 87 ? -2.356 4.623 10.402 1.00 97.62 87 ILE A CA 1
ATOM 650 C C . ILE A 1 87 ? -3.299 3.926 11.369 1.00 97.62 87 ILE A C 1
ATOM 652 O O . ILE A 1 87 ? -4.483 4.274 11.454 1.00 97.62 87 ILE A O 1
ATOM 656 N N . HIS A 1 88 ? -2.768 2.946 12.086 1.00 95.62 88 HIS A N 1
ATOM 657 C CA . HIS A 1 88 ? -3.486 2.177 13.089 1.00 95.62 88 HIS A CA 1
ATOM 658 C C . HIS A 1 88 ? -2.868 2.431 14.460 1.00 95.62 88 HIS A C 1
ATOM 660 O O . HIS A 1 88 ? -1.646 2.433 14.571 1.00 95.62 88 HIS A O 1
ATOM 666 N N . THR A 1 89 ? -3.694 2.639 15.487 1.00 91.06 89 THR A N 1
ATOM 667 C CA . THR A 1 89 ? -3.224 2.831 16.869 1.00 91.06 89 THR A CA 1
ATOM 668 C C . THR A 1 89 ? -4.227 2.232 17.847 1.00 91.06 89 THR A C 1
ATOM 670 O O . THR A 1 89 ? -5.400 2.639 17.870 1.00 91.06 89 THR A O 1
ATOM 673 N N . GLY A 1 90 ? -3.757 1.287 18.661 1.00 85.12 90 GLY A N 1
ATOM 674 C CA . GLY A 1 90 ? -4.579 0.463 19.541 1.00 85.12 90 GLY A CA 1
ATOM 675 C C . GLY A 1 90 ? -5.607 -0.316 18.730 1.00 85.12 90 GLY A C 1
ATOM 676 O O . GLY A 1 90 ? -5.282 -0.927 17.719 1.00 85.12 90 GLY A O 1
ATOM 677 N N . ASN A 1 91 ? -6.873 -0.210 19.117 1.00 82.38 91 ASN A N 1
ATOM 678 C CA . ASN A 1 91 ? -7.980 -0.960 18.524 1.00 82.38 91 ASN A CA 1
ATOM 679 C C . ASN A 1 91 ? -8.645 -0.329 17.286 1.00 82.38 91 ASN A C 1
ATOM 681 O O . ASN A 1 91 ? -9.752 -0.727 16.929 1.00 82.38 91 ASN A O 1
ATOM 685 N N . SER A 1 92 ? -8.048 0.682 16.640 1.00 89.44 92 SER A N 1
ATOM 686 C CA . SER A 1 92 ? -8.721 1.371 15.525 1.00 89.44 92 SER A CA 1
ATOM 687 C C . SER A 1 92 ? -7.784 1.993 14.494 1.00 89.44 92 SER A C 1
ATOM 689 O O . SER A 1 92 ? -6.682 2.458 14.801 1.00 89.44 92 SER A O 1
ATOM 691 N N . ILE A 1 93 ? -8.291 2.102 13.264 1.00 93.75 93 ILE A N 1
ATOM 692 C CA . ILE A 1 93 ? -7.705 2.956 12.231 1.00 93.75 93 ILE A CA 1
ATOM 693 C C . ILE A 1 93 ? -7.960 4.416 12.590 1.00 93.75 93 ILE A C 1
ATOM 695 O O . ILE A 1 93 ? -9.109 4.861 12.661 1.00 93.75 93 ILE A O 1
ATOM 699 N N . ARG A 1 94 ? -6.884 5.186 12.727 1.00 93.06 94 ARG A N 1
ATOM 700 C CA . ARG A 1 94 ? -6.939 6.614 13.053 1.00 93.06 94 ARG A CA 1
ATOM 701 C C . ARG A 1 94 ? -6.917 7.507 11.822 1.00 93.06 94 ARG A C 1
ATOM 703 O O . ARG A 1 94 ? -7.457 8.608 11.854 1.00 93.06 94 ARG A O 1
ATOM 710 N N . TYR A 1 95 ? -6.296 7.041 10.743 1.00 95.69 95 TYR A N 1
ATOM 711 C CA . TYR A 1 95 ? -6.154 7.812 9.516 1.00 95.69 95 TYR A CA 1
ATOM 712 C C . TYR A 1 95 ? -6.028 6.898 8.305 1.00 95.69 95 TYR A C 1
ATOM 714 O O . TYR A 1 95 ? -5.432 5.822 8.379 1.00 95.69 95 TYR A O 1
ATOM 722 N N . ASN A 1 96 ? -6.556 7.354 7.175 1.00 96.00 96 ASN A N 1
ATOM 723 C CA . ASN A 1 96 ? -6.321 6.739 5.884 1.00 96.00 96 ASN A CA 1
ATOM 724 C C . ASN A 1 96 ? -6.195 7.812 4.801 1.00 96.00 96 ASN A C 1
ATOM 726 O O . ASN A 1 96 ? -6.935 8.794 4.793 1.00 96.00 96 ASN A O 1
ATOM 730 N N . ASP A 1 97 ? -5.308 7.575 3.847 1.00 96.50 97 ASP A N 1
ATOM 731 C CA . ASP A 1 97 ? -5.168 8.382 2.640 1.00 96.50 97 ASP A CA 1
ATOM 732 C C . ASP A 1 97 ? -4.720 7.486 1.483 1.00 96.50 97 ASP A C 1
ATOM 734 O O . ASP A 1 97 ? -4.304 6.339 1.679 1.00 96.50 97 ASP A O 1
ATOM 738 N N . PHE A 1 98 ? -4.817 7.988 0.260 1.00 95.44 98 PHE A N 1
ATOM 739 C CA . PHE A 1 98 ? -4.285 7.285 -0.895 1.00 95.44 98 PHE A CA 1
ATOM 740 C C . PHE A 1 98 ? -3.718 8.252 -1.923 1.00 95.44 98 PHE A C 1
ATOM 742 O O . PHE A 1 98 ? -4.181 9.376 -2.108 1.00 95.44 98 PHE A O 1
ATOM 749 N N . LEU A 1 99 ? -2.733 7.755 -2.654 1.00 97.44 99 LEU A N 1
ATOM 750 C CA . LEU A 1 99 ? -2.142 8.410 -3.798 1.00 97.44 99 LEU A CA 1
ATOM 751 C C . LEU A 1 99 ? -2.514 7.629 -5.057 1.00 97.44 99 LEU A C 1
ATOM 753 O O . LEU A 1 99 ? -2.335 6.412 -5.130 1.00 97.44 99 LEU A O 1
ATOM 757 N N . GLY A 1 100 ? -2.986 8.340 -6.082 1.00 97.56 100 GLY A N 1
ATOM 758 C CA . GLY A 1 100 ? -3.255 7.796 -7.418 1.00 97.56 100 GLY A CA 1
ATOM 759 C C . GLY A 1 100 ? -1.990 7.467 -8.220 1.00 97.56 100 GLY A C 1
ATOM 760 O O . GLY A 1 100 ? -1.979 7.674 -9.427 1.00 97.56 100 GLY A O 1
ATOM 761 N N . VAL A 1 101 ? -0.927 7.022 -7.547 1.00 97.88 101 VAL A N 1
ATOM 762 C CA . VAL A 1 101 ? 0.373 6.658 -8.115 1.00 97.88 101 VAL A CA 1
ATOM 763 C C . VAL A 1 101 ? 0.775 5.294 -7.562 1.00 97.88 101 VAL A C 1
ATOM 765 O O . VAL A 1 101 ? 0.594 5.003 -6.382 1.00 97.88 101 VAL A O 1
ATOM 768 N N . GLY A 1 102 ? 1.323 4.456 -8.429 1.00 97.56 102 GLY A N 1
ATOM 769 C CA . GLY A 1 102 ? 1.718 3.076 -8.159 1.00 97.56 102 GLY A CA 1
ATOM 770 C C . GLY A 1 102 ? 2.717 2.593 -9.212 1.00 97.56 102 GLY A C 1
ATOM 771 O O . GLY A 1 102 ? 3.137 3.370 -10.071 1.00 97.56 102 GLY A O 1
ATOM 772 N N . SER A 1 103 ? 3.094 1.314 -9.182 1.00 98.31 103 SER A N 1
ATOM 773 C CA . SER A 1 103 ? 4.210 0.793 -9.986 1.00 98.31 103 SER A CA 1
ATOM 774 C C . SER A 1 103 ? 3.992 0.839 -11.502 1.00 98.31 103 SER A C 1
ATOM 776 O O . SER A 1 103 ? 4.970 0.816 -12.244 1.00 98.31 103 SER A O 1
ATOM 778 N N . ASN A 1 104 ? 2.753 0.978 -11.978 1.00 98.56 104 ASN A N 1
ATOM 779 C CA . ASN A 1 104 ? 2.449 1.200 -13.395 1.00 98.56 104 ASN A CA 1
ATOM 780 C C . ASN A 1 104 ? 2.965 2.560 -13.885 1.00 98.56 104 ASN A C 1
ATOM 782 O O . ASN A 1 104 ? 3.279 2.714 -15.060 1.00 98.56 104 ASN A O 1
ATOM 786 N N . HIS A 1 105 ? 3.077 3.551 -12.998 1.00 98.69 105 HIS A N 1
ATOM 787 C CA . HIS A 1 105 ? 3.608 4.866 -13.360 1.00 98.69 105 HIS A CA 1
ATOM 788 C C . HIS A 1 105 ? 5.109 4.790 -13.629 1.00 98.69 105 HIS A C 1
ATOM 790 O O . HIS A 1 105 ? 5.573 5.393 -14.585 1.00 98.69 105 HIS A O 1
ATOM 796 N N . ILE A 1 106 ? 5.832 3.947 -12.882 1.00 98.69 106 ILE A N 1
ATOM 797 C CA . ILE A 1 106 ? 7.237 3.622 -13.167 1.00 98.69 106 ILE A CA 1
ATOM 798 C C . ILE A 1 106 ? 7.356 3.022 -14.574 1.00 98.69 106 ILE A C 1
ATOM 800 O O . ILE A 1 106 ? 8.216 3.410 -15.357 1.00 98.69 106 ILE A O 1
ATOM 804 N N . THR A 1 107 ? 6.466 2.092 -14.922 1.00 98.69 107 THR A N 1
ATOM 805 C CA . THR A 1 107 ? 6.426 1.464 -16.250 1.00 98.69 107 THR A CA 1
ATOM 806 C C . THR A 1 107 ? 6.158 2.474 -17.362 1.00 98.69 107 THR A C 1
ATOM 808 O O . THR A 1 107 ? 6.804 2.421 -18.408 1.00 98.69 107 THR A O 1
ATOM 811 N N . ASN A 1 108 ? 5.237 3.411 -17.134 1.00 98.56 108 ASN A N 1
ATOM 812 C CA . ASN A 1 108 ? 4.944 4.485 -18.079 1.00 98.56 108 ASN A CA 1
ATOM 813 C C . ASN A 1 108 ? 6.157 5.407 -18.265 1.00 98.56 108 ASN A C 1
ATOM 815 O O . ASN A 1 108 ? 6.529 5.689 -19.403 1.00 98.56 108 ASN A O 1
ATOM 819 N N . ASP A 1 109 ? 6.810 5.814 -17.174 1.00 98.56 109 ASP A N 1
ATOM 820 C CA . ASP A 1 109 ? 8.000 6.665 -17.238 1.00 98.56 109 ASP A CA 1
ATOM 821 C C . ASP A 1 109 ? 9.145 5.974 -17.978 1.00 98.56 109 ASP A C 1
ATOM 823 O O . ASP A 1 109 ? 9.796 6.591 -18.817 1.00 98.56 109 ASP A O 1
ATOM 827 N N . LEU A 1 110 ? 9.363 4.680 -17.724 1.00 98.44 110 LEU A N 1
ATOM 828 C CA . LEU A 1 110 ? 10.351 3.881 -18.445 1.00 98.44 110 LEU A CA 1
ATOM 829 C C . LEU A 1 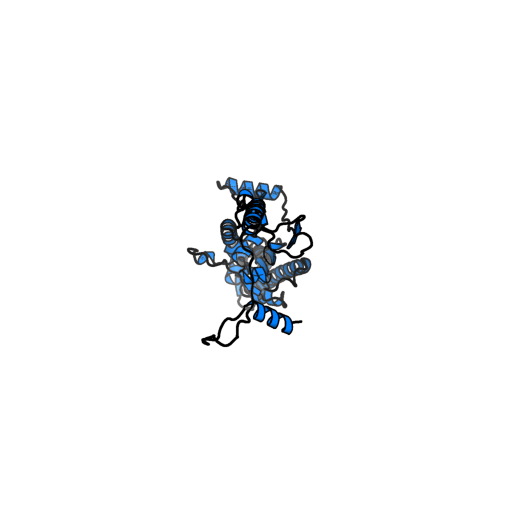110 ? 10.009 3.774 -19.932 1.00 98.44 110 LEU A C 1
ATOM 831 O O . LEU A 1 110 ? 10.882 3.944 -20.774 1.00 98.44 110 LEU A O 1
ATOM 835 N N . SER A 1 111 ? 8.748 3.529 -20.285 1.00 97.81 111 SER A N 1
ATOM 836 C CA . SER A 1 111 ? 8.331 3.475 -21.690 1.00 97.81 111 SER A CA 1
ATOM 837 C C . SER A 1 111 ? 8.613 4.793 -22.413 1.00 97.81 111 SER A C 1
ATOM 839 O O . SER A 1 111 ? 9.151 4.779 -23.522 1.00 97.81 111 SER A O 1
ATOM 841 N N . MET A 1 112 ? 8.331 5.923 -21.759 1.00 97.12 112 MET A N 1
ATOM 842 C CA . MET A 1 112 ? 8.600 7.256 -22.293 1.00 97.12 112 MET A CA 1
ATOM 843 C C . MET A 1 112 ? 10.099 7.558 -22.385 1.00 97.12 112 MET A C 1
ATOM 845 O O . MET A 1 112 ? 10.570 7.983 -23.435 1.00 97.12 112 MET A O 1
ATOM 849 N N . ALA A 1 113 ? 10.863 7.322 -21.317 1.00 96.81 113 ALA A N 1
ATOM 850 C CA . ALA A 1 113 ? 12.290 7.630 -21.269 1.00 96.81 113 ALA A CA 1
ATOM 851 C C . ALA A 1 113 ? 13.102 6.760 -22.240 1.00 96.81 113 ALA A C 1
ATOM 853 O O . ALA A 1 113 ? 14.000 7.248 -22.927 1.00 96.81 113 ALA A O 1
ATOM 854 N N . LEU A 1 114 ? 12.764 5.472 -22.326 1.00 95.56 114 LEU A N 1
ATOM 855 C CA . LEU A 1 114 ? 13.487 4.495 -23.140 1.00 95.56 114 LEU A CA 1
ATOM 856 C C . LEU A 1 114 ? 12.934 4.370 -24.564 1.00 95.56 114 LEU A C 1
ATOM 858 O O . LEU A 1 114 ? 13.507 3.639 -25.367 1.00 95.56 114 LEU A O 1
ATOM 862 N N . HIS A 1 115 ? 11.830 5.059 -24.875 1.00 94.94 115 HIS A N 1
ATOM 863 C CA . HIS A 1 115 ? 11.130 4.983 -26.160 1.00 94.94 115 HIS A CA 1
ATOM 864 C C . HIS A 1 115 ? 10.806 3.535 -26.571 1.00 94.94 115 HIS A C 1
ATOM 866 O O . HIS A 1 115 ? 10.931 3.160 -27.738 1.00 94.94 115 HIS A O 1
ATOM 872 N N . THR A 1 116 ? 10.381 2.714 -25.603 1.00 95.62 116 THR A N 1
ATOM 873 C CA . THR A 1 116 ? 10.095 1.280 -25.780 1.00 95.62 116 THR A CA 1
ATOM 874 C C . THR A 1 116 ? 8.647 0.945 -25.388 1.00 95.62 116 THR A C 1
ATOM 876 O O . THR A 1 116 ? 8.094 1.623 -24.516 1.00 95.62 116 THR A O 1
ATOM 879 N N . PRO A 1 117 ? 7.989 -0.070 -25.984 1.00 96.00 117 PRO A N 1
ATOM 880 C CA . PRO A 1 117 ? 6.608 -0.424 -25.643 1.00 96.00 117 PRO A CA 1
ATOM 881 C C . PRO A 1 117 ? 6.398 -0.728 -24.149 1.00 96.00 117 PRO A C 1
ATOM 883 O O . PRO A 1 117 ? 7.271 -1.301 -23.499 1.00 96.00 117 PRO A O 1
ATOM 886 N N . LEU A 1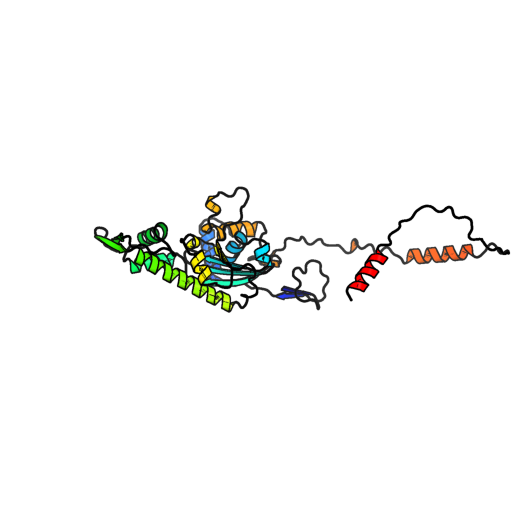 118 ? 5.206 -0.429 -23.614 1.00 97.19 118 LEU A N 1
ATOM 887 C CA . LEU A 1 118 ? 4.874 -0.602 -22.185 1.00 97.19 118 LEU A CA 1
ATOM 888 C C . LEU A 1 118 ? 5.179 -2.004 -21.645 1.00 97.19 118 LEU A C 1
ATOM 890 O O . LEU A 1 118 ? 5.716 -2.146 -20.552 1.00 97.19 118 LEU A O 1
ATOM 894 N N . GLN A 1 119 ? 4.873 -3.048 -22.417 1.00 96.94 119 GLN A N 1
ATOM 895 C CA . GLN A 1 119 ? 5.148 -4.428 -22.012 1.00 96.94 119 GLN A CA 1
ATOM 896 C C . GLN A 1 119 ? 6.654 -4.697 -21.866 1.00 96.94 119 GLN A C 1
ATOM 898 O O . GLN A 1 119 ? 7.078 -5.444 -20.986 1.00 96.94 119 GLN A O 1
ATOM 903 N N . ILE A 1 120 ? 7.473 -4.077 -22.716 1.00 97.06 120 ILE A N 1
ATOM 904 C CA . ILE A 1 120 ? 8.929 -4.177 -22.638 1.00 97.06 120 ILE A CA 1
ATOM 905 C C . ILE A 1 120 ? 9.444 -3.373 -21.448 1.00 97.06 120 ILE A C 1
ATOM 907 O O . ILE A 1 120 ? 10.246 -3.896 -20.681 1.00 97.06 120 ILE A O 1
ATOM 911 N N . ALA A 1 121 ? 8.933 -2.159 -21.237 1.00 98.06 121 ALA A N 1
ATOM 912 C CA . ALA A 1 121 ? 9.261 -1.349 -20.067 1.00 98.06 121 ALA A CA 1
ATOM 913 C C . ALA A 1 121 ? 8.933 -2.073 -18.747 1.00 98.06 121 ALA A C 1
ATOM 915 O O . ALA A 1 121 ? 9.735 -2.042 -17.815 1.00 98.06 121 ALA A O 1
ATOM 916 N N . GLU A 1 122 ? 7.810 -2.797 -18.681 1.00 98.25 122 GLU A N 1
ATOM 917 C CA . GLU A 1 122 ? 7.450 -3.615 -17.516 1.00 98.25 122 GLU A CA 1
ATOM 918 C C . GLU A 1 122 ? 8.475 -4.726 -17.280 1.00 98.25 122 GLU A C 1
ATOM 920 O O . GLU A 1 122 ? 8.956 -4.911 -16.163 1.00 98.25 122 GLU A O 1
ATOM 925 N N . ASN A 1 123 ? 8.864 -5.434 -18.342 1.00 97.94 123 ASN A N 1
ATOM 926 C CA . ASN A 1 123 ? 9.887 -6.472 -18.254 1.00 97.94 123 ASN A CA 1
ATOM 927 C C . ASN A 1 123 ? 11.239 -5.901 -17.808 1.00 97.94 123 ASN A C 1
ATOM 929 O O . ASN A 1 123 ? 11.931 -6.540 -17.017 1.00 97.94 123 ASN A O 1
ATOM 933 N N . VAL A 1 124 ? 11.603 -4.705 -18.280 1.00 97.44 124 VAL A N 1
ATOM 934 C CA . VAL A 1 124 ? 12.816 -4.002 -17.846 1.00 97.44 124 VAL A CA 1
ATOM 935 C C . VAL A 1 124 ? 12.731 -3.665 -16.357 1.00 97.44 124 VAL A C 1
ATOM 937 O O . VAL A 1 124 ? 13.651 -4.007 -15.619 1.00 97.44 124 VAL A O 1
ATOM 940 N N . LYS A 1 125 ? 11.613 -3.093 -15.889 1.00 97.94 125 LYS A N 1
ATOM 941 C CA . LYS A 1 125 ? 11.371 -2.797 -14.466 1.00 97.94 125 LYS A CA 1
ATOM 942 C C . LYS A 1 125 ? 11.504 -4.047 -13.593 1.00 97.94 125 LYS A C 1
ATOM 944 O O . LYS A 1 125 ? 12.175 -4.005 -12.569 1.00 97.94 125 LYS A O 1
ATOM 949 N N . ILE A 1 126 ? 10.883 -5.159 -13.994 1.00 97.44 126 ILE A N 1
ATOM 950 C CA . ILE A 1 126 ? 10.898 -6.411 -13.222 1.00 97.44 126 ILE A CA 1
ATOM 951 C C . ILE A 1 126 ? 12.302 -7.031 -13.182 1.00 97.44 126 ILE A C 1
ATOM 953 O O . ILE A 1 126 ? 12.713 -7.531 -12.139 1.00 97.44 126 ILE A O 1
ATOM 957 N N . ARG A 1 127 ? 13.034 -7.030 -14.304 1.00 96.19 127 ARG A N 1
ATOM 958 C CA . ARG A 1 127 ? 14.334 -7.718 -14.416 1.00 96.19 127 ARG A CA 1
ATOM 959 C C . ARG A 1 127 ? 15.515 -6.894 -13.915 1.00 96.19 127 ARG A C 1
ATOM 961 O O . ARG A 1 127 ? 16.463 -7.469 -13.393 1.00 96.19 127 ARG A O 1
ATOM 968 N N . HIS A 1 128 ? 15.464 -5.580 -14.105 1.00 95.81 128 HIS A N 1
ATOM 969 C CA . HIS A 1 128 ? 16.588 -4.672 -13.869 1.00 95.81 128 HIS A CA 1
ATOM 970 C C . HIS A 1 128 ? 16.276 -3.589 -12.828 1.00 95.81 128 HIS A C 1
ATOM 972 O O . HIS A 1 128 ? 17.110 -2.730 -12.577 1.00 95.81 128 HIS A O 1
ATOM 978 N N . GLY A 1 129 ? 15.093 -3.597 -12.206 1.00 95.69 129 GLY A N 1
ATOM 979 C CA . GLY A 1 129 ? 14.724 -2.599 -11.205 1.00 95.69 129 GLY A CA 1
ATOM 980 C C . GLY A 1 129 ? 15.605 -2.655 -9.958 1.00 95.69 129 GLY A C 1
ATOM 981 O O . GLY A 1 129 ? 15.607 -3.649 -9.229 1.00 95.69 129 GLY A O 1
ATOM 982 N N . ASN A 1 130 ? 16.323 -1.565 -9.691 1.00 95.19 130 ASN A N 1
ATOM 983 C CA . ASN A 1 130 ? 17.232 -1.436 -8.559 1.00 95.19 130 ASN A CA 1
ATOM 984 C C . ASN A 1 130 ? 17.297 0.025 -8.097 1.00 95.19 130 ASN A C 1
ATOM 986 O O . ASN A 1 130 ? 17.398 0.931 -8.920 1.00 95.19 130 ASN A O 1
ATOM 990 N N . LEU A 1 131 ? 17.221 0.239 -6.784 1.00 96.19 131 LEU A N 1
ATOM 991 C CA . LEU A 1 131 ? 17.231 1.560 -6.148 1.00 96.19 131 LEU A CA 1
ATOM 992 C C . LEU A 1 131 ? 18.528 1.854 -5.377 1.00 96.19 131 LEU A C 1
ATOM 994 O O . LEU A 1 131 ? 18.662 2.941 -4.826 1.00 96.19 131 LEU A O 1
ATOM 998 N N . ILE A 1 132 ? 19.460 0.897 -5.299 1.00 92.00 132 ILE A N 1
ATOM 999 C CA . ILE A 1 132 ? 20.716 1.042 -4.540 1.00 92.00 132 ILE A CA 1
ATOM 1000 C C . ILE A 1 132 ? 21.927 1.050 -5.469 1.00 92.00 132 ILE A C 1
ATOM 1002 O O . ILE A 1 132 ? 22.826 1.872 -5.317 1.00 92.00 132 ILE A O 1
ATOM 1006 N N . GLU A 1 133 ? 21.991 0.096 -6.393 1.00 87.19 133 GLU A N 1
ATOM 1007 C CA . GLU A 1 133 ? 23.176 -0.112 -7.221 1.00 87.19 133 GLU A CA 1
ATOM 1008 C C . GLU A 1 133 ? 23.040 0.657 -8.532 1.00 87.19 133 GLU A C 1
ATOM 1010 O O . GLU A 1 133 ? 21.991 0.634 -9.174 1.00 87.19 133 GLU A O 1
ATOM 1015 N N . THR A 1 134 ? 24.119 1.295 -8.971 1.00 83.50 134 THR A N 1
ATOM 1016 C CA . THR A 1 134 ? 24.244 1.789 -10.342 1.00 83.50 134 THR A CA 1
ATOM 1017 C C . THR A 1 134 ? 24.855 0.699 -11.220 1.00 83.50 134 THR A C 1
ATOM 1019 O O . THR A 1 134 ? 25.672 -0.102 -10.765 1.00 83.50 134 THR A O 1
ATOM 1022 N N . SER A 1 135 ? 24.439 0.639 -12.485 1.00 86.56 135 SER A N 1
ATOM 1023 C CA . SER A 1 135 ? 25.011 -0.275 -13.473 1.00 86.56 135 SER A CA 1
ATOM 1024 C C . SER A 1 135 ? 25.333 0.485 -14.751 1.00 86.56 135 SER A C 1
ATOM 1026 O O . SER A 1 135 ? 24.504 1.243 -15.249 1.00 86.56 135 SER A O 1
ATOM 1028 N N . ASN A 1 136 ? 26.531 0.246 -15.282 1.00 88.31 136 ASN A N 1
ATOM 1029 C CA . ASN A 1 136 ? 26.979 0.776 -16.573 1.00 88.31 136 ASN A CA 1
ATOM 1030 C C . ASN A 1 136 ? 26.696 -0.204 -17.724 1.00 88.31 136 ASN A C 1
ATOM 1032 O O . ASN A 1 136 ? 27.176 -0.006 -18.840 1.00 88.31 136 ASN A O 1
ATOM 1036 N N . GLU A 1 137 ? 25.986 -1.300 -17.450 1.00 93.19 137 GLU A N 1
ATOM 1037 C CA . GLU A 1 137 ? 25.585 -2.247 -18.482 1.00 93.19 137 GLU A CA 1
ATOM 1038 C C . GLU A 1 137 ? 24.607 -1.597 -19.458 1.00 93.19 137 GLU A C 1
ATOM 1040 O O . GLU A 1 137 ? 23.804 -0.732 -19.104 1.00 93.19 137 GLU A O 1
ATOM 1045 N N . VAL A 1 138 ? 24.669 -2.051 -20.704 1.00 94.88 138 VAL A N 1
ATOM 1046 C CA . VAL A 1 138 ? 23.809 -1.580 -21.784 1.00 94.88 138 VAL A CA 1
ATOM 1047 C C . VAL A 1 138 ? 22.905 -2.726 -22.210 1.00 94.88 138 VAL A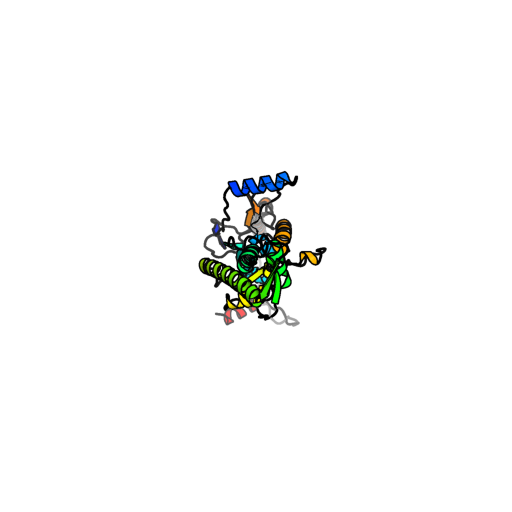 C 1
ATOM 1049 O O . VAL A 1 138 ? 23.368 -3.846 -22.424 1.00 94.88 138 VAL A O 1
ATOM 1052 N N . ILE A 1 139 ? 21.616 -2.435 -22.348 1.00 94.88 139 ILE A N 1
ATOM 1053 C CA . ILE A 1 139 ? 20.605 -3.363 -22.850 1.00 94.88 139 ILE A CA 1
ATOM 1054 C C . ILE A 1 139 ? 20.057 -2.865 -24.185 1.00 94.88 139 ILE A C 1
ATOM 1056 O O . ILE A 1 139 ? 19.962 -1.662 -24.423 1.00 94.88 139 ILE A O 1
ATOM 1060 N N . GLU A 1 140 ? 19.677 -3.788 -25.064 1.00 95.00 140 GLU A N 1
ATOM 1061 C CA . GLU A 1 140 ? 19.036 -3.451 -26.334 1.00 95.00 140 GLU A CA 1
ATOM 1062 C C . GLU A 1 140 ? 17.526 -3.637 -26.246 1.00 95.00 140 GLU A C 1
ATOM 1064 O O . GLU A 1 140 ? 17.043 -4.732 -25.936 1.00 95.00 140 GLU A O 1
ATOM 1069 N N . LEU A 1 141 ? 16.777 -2.593 -26.589 1.00 94.44 141 LEU A N 1
ATOM 1070 C CA . LEU A 1 141 ? 15.322 -2.562 -26.494 1.00 94.44 141 LEU A CA 1
ATOM 1071 C C . LEU A 1 141 ? 14.691 -2.242 -27.855 1.00 94.44 141 LEU A C 1
ATOM 1073 O O . LEU A 1 141 ? 15.226 -1.404 -28.575 1.00 94.44 141 LEU A O 1
ATOM 1077 N N . PRO A 1 142 ? 13.560 -2.867 -28.220 1.00 93.19 142 PRO A N 1
ATOM 1078 C CA . PRO A 1 142 ? 12.792 -2.461 -29.394 1.00 93.19 142 PRO A CA 1
ATOM 1079 C C . PRO A 1 142 ? 12.266 -1.031 -29.240 1.00 93.19 142 PRO A C 1
ATOM 1081 O O . PRO A 1 142 ? 11.955 -0.589 -28.125 1.00 93.19 142 PRO A O 1
ATOM 1084 N N . ILE A 1 143 ? 12.133 -0.337 -30.366 1.00 91.31 143 ILE A N 1
ATOM 1085 C CA . ILE A 1 143 ? 11.645 1.041 -30.428 1.00 91.31 143 ILE A CA 1
ATOM 1086 C C . ILE A 1 143 ? 10.121 1.037 -30.623 1.00 91.31 143 ILE A C 1
ATOM 1088 O O . ILE A 1 143 ? 9.547 0.161 -31.270 1.00 91.31 143 ILE A O 1
ATOM 1092 N N . ILE A 1 144 ? 9.420 2.007 -30.035 1.00 89.12 144 ILE A N 1
ATOM 1093 C CA . ILE A 1 144 ? 7.973 2.160 -30.246 1.00 89.12 144 ILE A CA 1
ATOM 1094 C C . ILE A 1 144 ? 7.676 2.375 -31.738 1.00 89.12 144 ILE A C 1
ATOM 1096 O O . ILE A 1 144 ? 8.142 3.341 -32.336 1.00 89.12 144 ILE A O 1
ATOM 1100 N N . GLY A 1 145 ? 6.837 1.505 -32.308 1.00 86.50 145 GLY A N 1
ATOM 1101 C CA . GLY A 1 145 ? 6.398 1.599 -33.704 1.00 86.50 145 GLY A CA 1
ATOM 1102 C C . GLY A 1 145 ? 7.395 1.054 -34.727 1.00 86.50 145 GLY A C 1
ATOM 1103 O O . GLY A 1 145 ? 7.128 1.160 -35.921 1.00 86.50 145 GLY A O 1
ATOM 1104 N N . ASP A 1 146 ? 8.502 0.464 -34.274 1.00 86.56 146 ASP A N 1
ATOM 1105 C CA . ASP A 1 146 ? 9.537 -0.112 -35.126 1.00 86.56 146 ASP A CA 1
ATOM 1106 C C . ASP A 1 146 ? 10.070 -1.407 -34.496 1.00 86.56 146 ASP A C 1
ATOM 1108 O O . ASP A 1 146 ? 10.853 -1.392 -33.545 1.00 86.56 146 ASP A O 1
ATOM 1112 N N . GLU A 1 147 ? 9.583 -2.542 -35.001 1.00 75.81 147 GLU A N 1
ATOM 1113 C CA . GLU A 1 147 ? 9.932 -3.868 -34.479 1.00 75.81 147 GLU A CA 1
ATOM 1114 C C . GLU A 1 147 ? 11.288 -4.383 -34.989 1.00 75.81 147 GLU A C 1
ATOM 1116 O O . GLU A 1 147 ? 11.838 -5.320 -34.405 1.00 75.81 147 GLU A O 1
ATOM 1121 N N . GLU A 1 148 ? 11.842 -3.787 -36.050 1.00 84.00 148 GLU A N 1
ATOM 1122 C CA . GLU A 1 148 ? 13.108 -4.224 -36.650 1.00 84.00 148 GLU A CA 1
ATOM 1123 C C . GLU A 1 148 ? 14.311 -3.547 -35.987 1.00 84.00 148 GLU A C 1
ATOM 1125 O O . GLU A 1 148 ? 15.368 -4.166 -35.833 1.00 84.00 148 GLU A O 1
ATOM 1130 N N . ASN A 1 149 ? 14.150 -2.298 -35.545 1.00 88.88 149 ASN A N 1
ATOM 1131 C CA . ASN A 1 149 ? 15.225 -1.534 -34.929 1.00 88.88 149 ASN A CA 1
ATOM 1132 C C . ASN A 1 149 ? 15.248 -1.651 -33.399 1.00 88.88 149 ASN A C 1
ATOM 1134 O O . ASN A 1 149 ? 14.226 -1.627 -32.707 1.00 88.88 149 ASN A O 1
ATOM 1138 N N . ARG A 1 150 ? 16.466 -1.732 -32.853 1.00 92.44 150 ARG A N 1
ATOM 1139 C CA . ARG A 1 150 ? 16.726 -1.738 -31.409 1.00 92.44 150 ARG A CA 1
ATOM 1140 C C . ARG A 1 150 ? 17.547 -0.517 -31.017 1.00 92.44 150 ARG A C 1
ATOM 1142 O O . ARG A 1 150 ? 18.458 -0.114 -31.735 1.00 92.44 150 ARG A O 1
ATOM 1149 N N . SER A 1 151 ? 17.234 0.045 -29.858 1.00 91.06 151 SER A N 1
ATOM 1150 C CA . SER A 1 151 ? 17.985 1.124 -29.228 1.00 91.06 151 SER A CA 1
ATOM 1151 C C . SER A 1 151 ? 18.806 0.575 -28.065 1.00 91.06 151 SER A C 1
ATOM 1153 O O . SER A 1 151 ? 18.298 -0.200 -27.248 1.00 91.06 151 SER A O 1
ATOM 1155 N N . SER A 1 152 ? 20.075 0.971 -27.991 1.00 94.19 152 SER A N 1
ATOM 1156 C CA . SER A 1 152 ? 20.966 0.640 -26.880 1.00 94.19 152 SER A CA 1
ATOM 1157 C C . SER A 1 152 ? 20.773 1.641 -25.741 1.00 94.19 152 SER A C 1
ATOM 1159 O O . SER A 1 152 ? 20.974 2.842 -25.916 1.00 94.19 152 SER A O 1
ATOM 1161 N N . VAL A 1 153 ? 20.402 1.145 -24.563 1.00 94.06 153 VAL A N 1
ATOM 1162 C CA . VAL A 1 153 ? 20.069 1.947 -23.381 1.00 94.06 153 VAL A CA 1
ATOM 1163 C C . VAL A 1 153 ? 20.940 1.519 -22.204 1.00 94.06 153 VAL A C 1
ATOM 1165 O O . VAL A 1 153 ? 21.046 0.331 -21.911 1.00 94.06 153 VAL A O 1
ATOM 1168 N N . SER A 1 154 ? 21.531 2.487 -21.501 1.00 95.12 154 SER A N 1
ATOM 1169 C CA . SER A 1 154 ? 22.256 2.234 -20.249 1.00 95.12 154 SER A CA 1
ATOM 1170 C C . SER A 1 154 ? 21.291 1.910 -19.104 1.00 95.12 154 SER A C 1
ATOM 1172 O O . SER A 1 154 ? 20.295 2.614 -18.913 1.00 95.12 154 SER A O 1
ATOM 1174 N N . LEU A 1 155 ? 21.612 0.896 -18.295 1.00 95.25 155 LEU A N 1
ATOM 1175 C CA . LEU A 1 155 ? 20.878 0.591 -17.064 1.00 95.25 155 LEU A CA 1
ATOM 1176 C C . LEU A 1 155 ? 20.913 1.744 -16.054 1.00 95.25 155 LEU A C 1
ATOM 1178 O O . LEU A 1 155 ? 19.981 1.881 -15.268 1.00 95.25 155 LEU A O 1
ATOM 1182 N N . GLU A 1 156 ? 21.906 2.629 -16.119 1.00 95.06 156 GLU A N 1
ATOM 1183 C CA . GLU A 1 156 ? 21.944 3.850 -15.310 1.00 95.06 156 GLU A CA 1
ATOM 1184 C C . GLU A 1 156 ? 20.695 4.720 -15.530 1.00 95.06 156 GLU A C 1
ATOM 1186 O O . GLU A 1 156 ? 20.100 5.217 -14.573 1.00 95.06 156 GLU A O 1
ATOM 1191 N N . ILE A 1 157 ? 20.237 4.841 -16.783 1.00 95.19 157 ILE A N 1
ATOM 1192 C CA . ILE A 1 157 ? 19.016 5.587 -17.122 1.00 95.19 157 ILE A CA 1
ATOM 1193 C C . ILE A 1 157 ? 17.794 4.881 -16.528 1.00 95.19 157 ILE A C 1
ATOM 1195 O O . ILE A 1 157 ? 16.931 5.533 -15.944 1.00 95.19 157 ILE A O 1
ATOM 1199 N N . VAL A 1 158 ? 17.736 3.549 -16.635 1.00 96.62 158 VAL A N 1
ATOM 1200 C CA . VAL A 1 158 ? 16.650 2.735 -16.065 1.00 96.62 158 VAL A CA 1
ATOM 1201 C C . VAL A 1 158 ? 16.556 2.953 -14.556 1.00 96.62 158 VAL A C 1
ATOM 1203 O O . VAL A 1 158 ? 15.480 3.261 -14.046 1.00 96.62 158 VAL A O 1
ATOM 1206 N N . HIS A 1 159 ? 17.677 2.831 -13.844 1.00 97.25 159 HIS A N 1
ATOM 1207 C CA . HIS A 1 159 ? 17.717 2.983 -12.392 1.00 97.25 159 HIS A CA 1
ATOM 1208 C C . HIS A 1 159 ? 17.345 4.409 -11.975 1.00 97.25 159 HIS A C 1
ATOM 1210 O O . HIS A 1 159 ? 16.555 4.575 -11.052 1.00 97.25 159 HIS A O 1
ATOM 1216 N N . SER A 1 160 ? 17.837 5.427 -12.690 1.00 96.62 160 SER A N 1
ATOM 1217 C CA . SER A 1 160 ? 17.514 6.836 -12.430 1.00 96.62 160 SER A CA 1
ATOM 1218 C C . SER A 1 160 ? 16.012 7.122 -12.551 1.00 96.62 160 SER A C 1
ATOM 1220 O O . SER A 1 160 ? 15.411 7.684 -11.638 1.00 96.62 160 SER A O 1
ATOM 1222 N N . VAL A 1 161 ? 15.370 6.645 -13.625 1.00 97.81 161 VAL A N 1
ATOM 1223 C CA . VAL A 1 161 ? 13.921 6.815 -13.835 1.00 97.81 161 VAL A CA 1
ATOM 1224 C C . VAL A 1 161 ? 13.110 6.127 -12.733 1.00 97.81 161 VAL A C 1
ATOM 1226 O O . VAL A 1 161 ? 12.181 6.722 -12.183 1.00 97.81 161 VAL A O 1
ATOM 1229 N N . ILE A 1 162 ? 13.468 4.887 -12.379 1.00 98.31 162 ILE A N 1
ATOM 1230 C CA . ILE A 1 162 ? 12.794 4.146 -11.303 1.00 98.31 162 ILE A CA 1
ATOM 1231 C C . ILE A 1 162 ? 12.978 4.870 -9.966 1.00 98.31 162 ILE A C 1
ATOM 1233 O O . ILE A 1 162 ? 12.001 5.062 -9.241 1.00 98.31 162 ILE A O 1
ATOM 1237 N N . PHE A 1 163 ? 14.204 5.296 -9.658 1.00 98.25 163 PHE A N 1
ATOM 1238 C CA . PHE A 1 163 ? 14.533 6.001 -8.425 1.00 98.25 163 PHE A CA 1
ATOM 1239 C C . PHE A 1 163 ? 13.701 7.269 -8.269 1.00 98.25 163 PHE A C 1
ATOM 1241 O O . PHE A 1 163 ? 12.998 7.398 -7.269 1.00 98.25 163 PHE A O 1
ATOM 1248 N N . SER A 1 164 ? 13.694 8.152 -9.273 1.00 97.88 164 SER A N 1
ATOM 1249 C CA . SER A 1 164 ? 12.948 9.412 -9.201 1.00 97.88 164 SER A CA 1
ATOM 1250 C C . SER A 1 164 ? 11.454 9.198 -8.953 1.00 97.88 164 SER A C 1
ATOM 1252 O O . SER A 1 164 ? 10.866 9.902 -8.132 1.00 97.88 164 SER A O 1
ATOM 1254 N N . ARG A 1 165 ? 10.823 8.209 -9.604 1.00 98.31 165 ARG A N 1
ATOM 1255 C CA . ARG A 1 165 ? 9.389 7.949 -9.394 1.00 98.31 165 ARG A CA 1
ATOM 1256 C C . ARG A 1 165 ? 9.091 7.365 -8.013 1.00 98.31 165 ARG A C 1
ATOM 1258 O O . ARG A 1 165 ? 8.084 7.730 -7.399 1.00 98.31 165 ARG A O 1
ATOM 1265 N N . VAL A 1 166 ? 9.918 6.436 -7.534 1.00 98.50 166 VAL A N 1
ATOM 1266 C CA . VAL A 1 166 ? 9.725 5.827 -6.209 1.00 98.50 166 VAL A CA 1
ATOM 1267 C C . VAL A 1 166 ? 9.972 6.860 -5.109 1.00 98.50 166 VAL A C 1
ATOM 1269 O O . VAL A 1 166 ? 9.159 6.965 -4.192 1.00 98.50 166 VAL A O 1
ATOM 1272 N N . GLU A 1 167 ? 11.031 7.662 -5.230 1.00 98.50 167 GLU A N 1
ATOM 1273 C CA . GLU A 1 167 ? 11.343 8.757 -4.308 1.00 98.50 167 GLU A CA 1
ATOM 1274 C C . GLU A 1 167 ? 10.185 9.757 -4.231 1.00 98.50 167 GLU A C 1
ATOM 1276 O O . GLU A 1 167 ? 9.677 10.024 -3.143 1.00 98.50 167 GLU A O 1
ATOM 1281 N N . GLU A 1 168 ? 9.687 10.239 -5.373 1.00 98.50 168 GLU A N 1
ATOM 1282 C CA . GLU A 1 168 ? 8.549 11.160 -5.411 1.00 98.50 168 GLU A CA 1
ATOM 1283 C C . GLU A 1 168 ? 7.306 10.564 -4.729 1.00 98.50 168 GLU A C 1
ATOM 1285 O O . GLU A 1 168 ? 6.662 11.228 -3.911 1.00 98.50 168 GLU A O 1
ATOM 1290 N N . THR A 1 169 ? 6.987 9.299 -5.022 1.00 98.62 169 THR A N 1
ATOM 1291 C CA . THR A 1 169 ? 5.841 8.589 -4.430 1.00 98.62 169 THR A CA 1
ATOM 1292 C C . THR A 1 169 ? 5.955 8.551 -2.904 1.00 98.62 169 THR A C 1
ATOM 1294 O O . THR A 1 169 ? 5.014 8.924 -2.198 1.00 98.62 169 THR A O 1
ATOM 1297 N N . LEU A 1 170 ? 7.119 8.157 -2.383 1.00 98.56 170 LEU A N 1
ATOM 1298 C CA . LEU A 1 170 ? 7.379 8.078 -0.946 1.00 98.56 170 LEU A CA 1
ATOM 1299 C C . LEU A 1 170 ? 7.399 9.463 -0.284 1.00 98.56 170 LEU A C 1
ATOM 1301 O O . LEU A 1 170 ? 6.860 9.616 0.809 1.00 98.56 170 LEU A O 1
ATOM 1305 N N . MET A 1 171 ? 7.927 10.496 -0.946 1.00 98.44 171 MET A N 1
ATOM 1306 C CA . MET A 1 171 ? 7.889 11.876 -0.446 1.00 98.44 171 MET A CA 1
ATOM 1307 C C . MET A 1 171 ? 6.460 12.425 -0.343 1.00 98.44 171 MET A C 1
ATOM 1309 O O . MET A 1 171 ? 6.147 13.169 0.589 1.00 98.44 171 MET A O 1
ATOM 1313 N N . ILE A 1 172 ? 5.573 12.086 -1.284 1.00 98.44 172 ILE A N 1
ATOM 1314 C CA . ILE A 1 172 ? 4.159 12.483 -1.214 1.00 98.44 172 ILE A CA 1
ATOM 1315 C C . ILE A 1 172 ? 3.459 11.762 -0.056 1.00 98.44 172 ILE A C 1
ATOM 1317 O O . ILE A 1 172 ? 2.727 12.396 0.706 1.00 98.44 172 ILE A O 1
ATOM 1321 N N . LEU A 1 173 ? 3.724 10.467 0.122 1.00 98.19 173 LEU A N 1
ATOM 1322 C CA . LEU A 1 173 ? 3.199 9.697 1.252 1.00 98.19 173 LEU A CA 1
ATOM 1323 C C . LEU A 1 173 ? 3.727 10.224 2.593 1.00 98.19 173 LEU A C 1
ATOM 1325 O O . LEU A 1 173 ? 2.957 10.333 3.542 1.00 98.19 173 LEU A O 1
ATOM 1329 N N . ALA A 1 174 ? 4.990 10.653 2.658 1.00 97.56 174 ALA A N 1
ATOM 1330 C CA . ALA A 1 174 ? 5.546 11.316 3.835 1.00 97.56 174 ALA A CA 1
ATOM 1331 C C . ALA A 1 174 ? 4.809 12.619 4.165 1.00 97.56 174 ALA A C 1
ATOM 1333 O O . ALA A 1 174 ? 4.477 12.864 5.320 1.00 97.56 174 ALA A O 1
ATOM 1334 N N . LYS A 1 175 ? 4.453 13.427 3.159 1.00 97.62 175 LYS A N 1
ATOM 1335 C CA . LYS A 1 175 ? 3.621 14.624 3.376 1.00 97.62 175 LYS A CA 1
ATOM 1336 C C . LYS A 1 175 ? 2.218 14.279 3.885 1.00 97.62 175 LYS A C 1
ATOM 1338 O O . LYS A 1 175 ? 1.688 15.019 4.711 1.00 97.62 175 LYS A O 1
ATOM 1343 N N . SER A 1 176 ? 1.614 13.189 3.406 1.00 97.44 176 SER A N 1
ATOM 1344 C CA . SER A 1 176 ? 0.319 12.702 3.911 1.00 97.44 176 SER A CA 1
ATOM 1345 C C . SER A 1 176 ? 0.421 12.248 5.374 1.00 97.44 176 SER A C 1
ATOM 1347 O O . SER A 1 176 ? -0.404 12.634 6.203 1.00 97.44 176 SER A O 1
ATOM 1349 N N . LEU A 1 177 ? 1.502 11.543 5.724 1.00 96.56 177 LEU A N 1
ATOM 1350 C CA . LEU A 1 177 ? 1.804 11.151 7.098 1.00 96.56 177 LEU A CA 1
ATOM 1351 C C . LEU A 1 177 ? 1.931 12.366 8.026 1.00 96.56 177 LEU A C 1
ATOM 1353 O O . LEU A 1 177 ? 1.289 12.401 9.069 1.00 96.56 177 LEU A O 1
ATOM 1357 N N . GLU A 1 178 ? 2.687 13.394 7.638 1.00 95.81 178 GLU A N 1
ATOM 1358 C CA . GLU A 1 178 ? 2.804 14.635 8.422 1.00 95.81 178 GLU A CA 1
ATOM 1359 C C . GLU A 1 178 ? 1.448 15.347 8.562 1.00 95.81 178 GLU A C 1
ATOM 1361 O O . GLU A 1 178 ? 1.077 15.798 9.646 1.00 95.81 178 GLU A O 1
ATOM 1366 N N . LYS A 1 179 ? 0.654 15.391 7.484 1.00 96.81 179 LYS A N 1
ATOM 1367 C CA . LYS A 1 179 ? -0.692 15.984 7.484 1.00 96.81 179 LYS A CA 1
ATOM 1368 C C . LYS A 1 179 ? -1.655 15.275 8.441 1.00 96.81 179 LYS A C 1
ATOM 1370 O O . LYS A 1 179 ? -2.586 15.917 8.923 1.00 96.81 179 LYS A O 1
ATOM 1375 N N . SER A 1 180 ? -1.450 13.986 8.719 1.00 95.12 180 SER A N 1
ATOM 1376 C CA . SER A 1 180 ? -2.271 13.248 9.686 1.00 95.12 180 SER A CA 1
ATOM 1377 C C . SER A 1 180 ? -2.144 13.789 11.115 1.00 95.12 180 SER A C 1
ATOM 1379 O O . SER A 1 180 ? -3.060 13.598 11.906 1.00 95.12 180 SER A O 1
ATOM 1381 N N . ALA A 1 181 ? -1.030 14.461 11.446 1.00 95.31 181 ALA A N 1
ATOM 1382 C CA . ALA A 1 181 ? -0.658 14.861 12.806 1.00 95.31 181 ALA A CA 1
ATOM 1383 C C . ALA A 1 181 ? -0.560 13.691 13.814 1.00 95.31 181 ALA A C 1
ATOM 1385 O O . ALA A 1 181 ? -0.595 13.908 15.023 1.00 95.31 181 ALA A O 1
ATOM 1386 N N . LEU A 1 182 ? -0.400 12.453 13.326 1.00 93.62 182 LEU A N 1
ATOM 1387 C CA . LEU A 1 182 ? -0.299 11.235 14.141 1.00 93.62 182 LEU A CA 1
ATOM 1388 C C . LEU A 1 182 ? 1.117 10.652 14.195 1.00 93.62 182 LEU A C 1
ATOM 1390 O O . LEU A 1 182 ? 1.307 9.566 14.727 1.00 93.62 182 LEU A O 1
ATOM 1394 N N . LYS A 1 183 ? 2.121 11.357 13.665 1.00 92.69 183 LYS A N 1
ATOM 1395 C CA . LYS A 1 183 ? 3.511 10.877 13.597 1.00 92.69 183 LYS A CA 1
ATOM 1396 C C . LYS A 1 183 ? 4.063 10.414 14.948 1.00 92.69 183 LYS A C 1
ATOM 1398 O O . LYS A 1 183 ? 4.671 9.356 15.028 1.00 92.69 183 LYS A O 1
ATOM 1403 N N . GLU A 1 184 ? 3.790 11.172 16.006 1.00 92.44 184 GLU A N 1
ATOM 1404 C CA . GLU A 1 184 ? 4.232 10.857 17.373 1.00 92.44 184 GLU A CA 1
ATOM 1405 C C . GLU A 1 184 ? 3.488 9.657 17.995 1.00 92.44 184 GLU A C 1
ATOM 1407 O O . GLU A 1 184 ? 3.880 9.168 19.048 1.00 92.44 184 GLU A O 1
ATOM 1412 N N . GLN A 1 185 ? 2.413 9.179 17.358 1.00 92.00 185 GLN A N 1
ATOM 1413 C CA . GLN A 1 185 ? 1.628 8.012 17.781 1.00 92.00 185 GLN A CA 1
ATOM 1414 C C . GLN A 1 185 ? 1.994 6.744 16.995 1.00 92.00 185 GLN A C 1
ATOM 1416 O O . GLN A 1 185 ? 1.306 5.735 17.113 1.00 92.00 185 GLN A O 1
ATOM 1421 N N . ILE A 1 186 ? 3.038 6.796 16.162 1.00 95.44 186 ILE A N 1
ATOM 1422 C CA . ILE A 1 186 ? 3.510 5.671 15.349 1.00 95.44 186 ILE A CA 1
ATOM 1423 C C . ILE A 1 186 ? 4.776 5.089 15.990 1.00 95.44 186 ILE A C 1
ATOM 1425 O O . ILE A 1 186 ? 5.880 5.185 15.452 1.00 95.44 186 ILE A O 1
ATOM 1429 N N . GLY A 1 187 ? 4.624 4.516 17.187 1.00 94.94 187 GLY A N 1
ATOM 1430 C CA . GLY A 1 187 ? 5.739 3.979 17.968 1.00 94.94 187 GLY A CA 1
ATOM 1431 C C . GLY A 1 187 ? 6.433 2.785 17.307 1.00 94.94 187 GLY A C 1
ATOM 1432 O O . GLY A 1 187 ? 7.638 2.605 17.480 1.00 94.94 187 GLY A O 1
ATOM 1433 N N . ALA A 1 188 ? 5.707 2.002 16.506 1.00 97.00 188 ALA A N 1
ATOM 1434 C CA . ALA A 1 188 ? 6.244 0.844 15.795 1.00 97.00 188 ALA A CA 1
ATOM 1435 C C . ALA A 1 188 ? 6.891 1.180 14.438 1.00 97.00 188 ALA A C 1
ATOM 1437 O O . ALA A 1 188 ? 7.578 0.346 13.849 1.00 97.00 188 ALA A O 1
ATOM 1438 N N . GLY A 1 189 ? 6.705 2.404 13.936 1.00 97.81 189 GLY A N 1
ATOM 1439 C CA . GLY A 1 189 ? 7.250 2.844 12.654 1.00 97.81 189 GLY A CA 1
ATOM 1440 C C . GLY A 1 189 ? 6.386 2.481 11.444 1.00 97.81 189 GLY A C 1
ATOM 1441 O O . GLY A 1 189 ? 5.161 2.617 11.464 1.00 97.81 189 GLY A O 1
ATOM 1442 N N . ILE A 1 190 ? 7.035 2.109 10.339 1.00 98.62 190 ILE A N 1
ATOM 1443 C CA . ILE A 1 190 ? 6.401 1.985 9.023 1.00 98.62 190 ILE A CA 1
ATOM 1444 C C . ILE A 1 190 ? 6.556 0.575 8.460 1.00 98.62 190 ILE A C 1
ATOM 1446 O O . ILE A 1 190 ? 7.660 0.033 8.348 1.00 98.62 190 ILE A O 1
ATOM 1450 N N . ILE A 1 191 ? 5.441 0.028 7.989 1.00 98.75 191 ILE A N 1
ATOM 1451 C CA . ILE A 1 191 ? 5.382 -1.220 7.237 1.00 98.75 191 ILE A CA 1
ATOM 1452 C C . ILE A 1 191 ? 5.108 -0.893 5.774 1.00 98.75 191 ILE A C 1
ATOM 1454 O O . ILE A 1 191 ? 4.085 -0.298 5.444 1.00 98.75 191 ILE A O 1
ATOM 1458 N N . LEU A 1 192 ? 5.990 -1.322 4.876 1.00 98.81 192 LEU A N 1
ATOM 1459 C CA . LEU A 1 192 ? 5.735 -1.289 3.438 1.00 98.81 192 LEU A CA 1
ATOM 1460 C C . LEU A 1 192 ? 5.199 -2.641 2.975 1.00 98.81 192 LEU A C 1
ATOM 1462 O O . LEU A 1 192 ? 5.795 -3.673 3.272 1.00 98.81 192 LEU A O 1
ATOM 1466 N N . THR A 1 193 ? 4.135 -2.653 2.184 1.00 98.75 193 THR A N 1
ATOM 1467 C CA . THR A 1 193 ? 3.620 -3.873 1.551 1.00 98.75 193 THR A CA 1
ATOM 1468 C C . THR A 1 193 ? 3.146 -3.607 0.120 1.00 98.75 193 THR A C 1
ATOM 1470 O O . THR A 1 193 ? 3.339 -2.509 -0.400 1.00 98.75 193 THR A O 1
ATOM 1473 N N . GLY A 1 194 ? 2.577 -4.605 -0.554 1.00 98.31 194 GLY A N 1
ATOM 1474 C CA . GLY A 1 194 ? 2.132 -4.487 -1.942 1.00 98.31 194 GLY A CA 1
ATOM 1475 C C . GLY A 1 194 ? 3.225 -4.810 -2.962 1.00 98.31 194 GLY A C 1
ATOM 1476 O O . GLY A 1 194 ? 4.414 -4.900 -2.649 1.00 98.31 194 GLY A O 1
ATOM 1477 N N . GLY A 1 195 ? 2.831 -5.008 -4.221 1.00 97.56 195 GLY A N 1
ATOM 1478 C CA . GLY A 1 195 ? 3.718 -5.548 -5.258 1.00 97.56 195 GLY A CA 1
ATOM 1479 C C . GLY A 1 195 ? 4.917 -4.663 -5.624 1.00 97.56 195 GLY A C 1
ATOM 1480 O O . GLY A 1 195 ? 5.949 -5.190 -6.037 1.00 97.56 195 GLY A O 1
ATOM 1481 N N . MET A 1 196 ? 4.836 -3.337 -5.447 1.00 98.38 196 MET A N 1
ATOM 1482 C CA . MET A 1 196 ? 5.968 -2.437 -5.725 1.00 98.38 196 MET A CA 1
ATOM 1483 C C . MET A 1 196 ? 7.132 -2.659 -4.747 1.00 98.38 196 MET A C 1
ATOM 1485 O O . MET A 1 196 ? 8.282 -2.411 -5.104 1.00 98.38 196 MET A O 1
ATOM 1489 N N . THR A 1 197 ? 6.865 -3.187 -3.545 1.00 98.19 197 THR A N 1
ATOM 1490 C CA . THR A 1 197 ? 7.910 -3.455 -2.535 1.00 98.19 197 THR A CA 1
ATOM 1491 C C . THR A 1 197 ? 8.929 -4.510 -2.956 1.00 98.19 197 THR A C 1
ATOM 1493 O O . THR A 1 197 ? 9.967 -4.670 -2.320 1.00 98.19 197 THR A O 1
ATOM 1496 N N . LYS A 1 198 ? 8.666 -5.203 -4.066 1.00 96.94 198 LYS A N 1
ATOM 1497 C CA . LYS A 1 198 ? 9.585 -6.155 -4.689 1.00 96.94 198 LYS A CA 1
ATOM 1498 C C . LYS A 1 198 ? 10.754 -5.476 -5.409 1.00 96.94 198 LYS A C 1
ATOM 1500 O O . LYS A 1 198 ? 11.701 -6.164 -5.780 1.00 96.94 198 LYS A O 1
ATOM 1505 N N . LEU A 1 199 ? 10.707 -4.155 -5.614 1.00 97.56 199 LEU A N 1
ATOM 1506 C CA . LEU A 1 199 ? 11.848 -3.397 -6.128 1.00 97.56 199 LEU A CA 1
ATOM 1507 C C . LEU A 1 199 ? 13.010 -3.461 -5.135 1.00 97.56 199 LEU A C 1
ATOM 1509 O O . LEU A 1 199 ? 12.887 -3.065 -3.973 1.00 97.56 199 LEU A O 1
ATOM 1513 N N . LYS A 1 200 ? 14.163 -3.937 -5.612 1.00 97.50 200 LYS A N 1
ATOM 1514 C CA . LYS A 1 200 ? 15.378 -4.027 -4.803 1.00 97.50 200 LYS A CA 1
ATOM 1515 C C . LYS A 1 200 ? 15.767 -2.630 -4.318 1.00 97.50 200 LYS A C 1
ATOM 1517 O O . LYS A 1 200 ? 15.943 -1.724 -5.127 1.00 97.50 200 LYS A O 1
ATOM 1522 N N . GLY A 1 201 ? 15.918 -2.470 -3.005 1.00 97.56 201 GLY A N 1
ATOM 1523 C CA . GLY A 1 201 ? 16.347 -1.215 -2.391 1.00 97.56 201 GLY A CA 1
ATOM 1524 C C . GLY A 1 201 ? 15.240 -0.283 -1.902 1.00 97.56 201 GLY A C 1
ATOM 1525 O O . GLY A 1 201 ? 15.527 0.796 -1.388 1.00 97.56 201 GLY A O 1
ATOM 1526 N N . ILE A 1 202 ? 13.969 -0.666 -2.056 1.00 98.38 202 ILE A N 1
ATOM 1527 C CA . ILE A 1 202 ? 12.849 0.215 -1.697 1.00 98.38 202 ILE A CA 1
ATOM 1528 C C . ILE A 1 202 ? 12.740 0.461 -0.192 1.00 98.38 202 ILE A C 1
ATOM 1530 O O . ILE A 1 202 ? 12.369 1.555 0.224 1.00 98.38 202 ILE A O 1
ATOM 1534 N N . ARG A 1 203 ? 13.107 -0.528 0.633 1.00 98.31 203 ARG A N 1
ATOM 1535 C CA . ARG A 1 203 ? 13.147 -0.386 2.092 1.00 98.31 203 ARG A CA 1
ATOM 1536 C C . ARG A 1 203 ? 14.208 0.631 2.501 1.00 98.31 203 ARG A C 1
ATOM 1538 O O . ARG A 1 203 ? 13.957 1.458 3.364 1.00 98.31 203 ARG A O 1
ATOM 1545 N N . GLU A 1 204 ? 15.382 0.568 1.885 1.00 98.06 204 GLU A N 1
ATOM 1546 C CA . GLU A 1 204 ? 16.511 1.460 2.138 1.00 98.06 204 GLU A CA 1
ATOM 1547 C C . GLU A 1 204 ? 16.178 2.900 1.735 1.00 98.06 204 GLU A C 1
ATOM 1549 O O . GLU A 1 204 ? 16.411 3.819 2.518 1.00 98.06 204 GLU A O 1
ATOM 1554 N N . LEU A 1 205 ? 15.569 3.090 0.559 1.00 98.38 205 LEU A N 1
ATOM 1555 C CA . LEU A 1 205 ? 15.091 4.400 0.112 1.00 98.38 205 LEU A CA 1
ATOM 1556 C C . LEU A 1 205 ? 13.975 4.938 1.017 1.00 98.38 205 LEU A C 1
ATOM 1558 O O . LEU A 1 205 ? 13.981 6.102 1.399 1.00 98.38 205 LEU A O 1
ATOM 1562 N N . ALA A 1 206 ? 13.024 4.101 1.423 1.00 98.38 206 ALA A N 1
ATOM 1563 C CA . ALA A 1 206 ? 12.014 4.528 2.382 1.00 98.38 206 ALA A CA 1
ATOM 1564 C C . ALA A 1 206 ? 12.640 4.895 3.735 1.00 98.38 206 ALA A C 1
ATOM 1566 O O . ALA A 1 206 ? 12.285 5.916 4.312 1.00 98.38 206 ALA A O 1
ATOM 1567 N N . GLN A 1 207 ? 13.621 4.131 4.219 1.00 98.31 207 GLN A N 1
ATOM 1568 C CA . GLN A 1 207 ? 14.309 4.435 5.472 1.00 98.31 207 GLN A CA 1
ATOM 1569 C C . GLN A 1 207 ? 15.019 5.799 5.441 1.00 98.31 207 GLN A C 1
ATOM 1571 O O . GLN A 1 207 ? 15.069 6.465 6.475 1.00 98.31 207 GLN A O 1
ATOM 1576 N N . SER A 1 208 ? 15.539 6.238 4.286 1.00 97.81 208 SER A N 1
ATOM 1577 C CA . SER A 1 208 ? 16.138 7.574 4.149 1.00 97.81 208 SER A CA 1
ATOM 1578 C C . SER A 1 208 ? 15.093 8.696 4.124 1.00 97.81 208 SER A C 1
ATOM 1580 O O . SER A 1 208 ? 15.351 9.778 4.650 1.00 97.81 208 SER A O 1
ATOM 1582 N N . ILE A 1 209 ? 13.903 8.433 3.575 1.00 97.56 209 ILE A N 1
ATOM 1583 C CA . ILE A 1 209 ? 12.775 9.379 3.535 1.00 97.56 209 ILE A CA 1
ATOM 1584 C C . ILE A 1 209 ? 12.078 9.492 4.901 1.00 97.56 209 ILE A C 1
ATOM 1586 O O . ILE A 1 209 ? 11.601 10.568 5.264 1.00 97.56 209 ILE A O 1
ATOM 1590 N N . PHE A 1 210 ? 12.063 8.412 5.687 1.00 96.62 210 PHE A N 1
ATOM 1591 C CA . PHE A 1 210 ? 11.457 8.334 7.019 1.00 96.62 210 PHE A CA 1
ATOM 1592 C C . PHE A 1 210 ? 12.521 8.152 8.123 1.00 96.62 210 PHE A C 1
ATOM 1594 O O . PHE A 1 210 ? 12.545 7.124 8.797 1.00 96.62 210 PHE A O 1
ATOM 1601 N N . PRO A 1 211 ? 13.411 9.133 8.366 1.00 92.25 211 PRO A N 1
ATOM 1602 C CA . PRO A 1 211 ? 14.609 8.928 9.189 1.00 92.25 211 PRO A CA 1
ATOM 1603 C C . PRO A 1 211 ? 14.328 8.675 10.679 1.00 92.25 211 PRO A C 1
ATOM 1605 O O . PRO A 1 211 ? 15.165 8.099 11.366 1.00 92.25 211 PRO A O 1
ATOM 1608 N N . ALA A 1 212 ? 13.176 9.116 11.191 1.00 92.62 212 ALA A N 1
ATOM 1609 C CA . ALA A 1 212 ? 12.813 8.994 12.606 1.00 92.62 212 ALA A CA 1
ATOM 1610 C C . ALA A 1 212 ? 12.005 7.726 12.934 1.00 92.62 212 ALA A C 1
ATOM 1612 O O . ALA A 1 212 ? 11.666 7.510 14.092 1.00 92.62 212 ALA A O 1
ATOM 1613 N N . MET A 1 213 ? 11.663 6.913 11.931 1.00 95.81 213 MET A N 1
ATOM 1614 C CA . MET A 1 213 ? 10.810 5.736 12.094 1.00 95.81 213 MET A CA 1
ATOM 1615 C C . MET A 1 213 ? 11.500 4.515 11.482 1.00 95.81 213 MET A C 1
ATOM 1617 O O . MET A 1 213 ? 12.024 4.610 10.368 1.00 95.81 213 MET A O 1
ATOM 1621 N N . PRO A 1 214 ? 11.521 3.361 12.169 1.00 97.31 214 PRO A N 1
ATOM 1622 C CA . PRO A 1 214 ? 12.008 2.135 11.557 1.00 97.31 214 PRO A CA 1
ATOM 1623 C C . PRO A 1 214 ? 11.095 1.741 10.390 1.00 97.31 214 PRO A C 1
ATOM 1625 O O . PRO A 1 214 ? 9.873 1.844 10.487 1.00 97.31 214 PRO A O 1
ATOM 1628 N N . VAL A 1 215 ? 11.692 1.296 9.283 1.00 98.50 215 VAL A N 1
ATOM 1629 C CA . VAL A 1 215 ? 10.959 0.835 8.096 1.00 98.50 215 VAL A CA 1
ATOM 1630 C C . VAL A 1 215 ? 11.241 -0.641 7.835 1.00 98.50 215 VAL A C 1
ATOM 1632 O O . VAL A 1 215 ? 12.397 -1.046 7.656 1.00 98.50 215 VAL A O 1
ATOM 1635 N N . ARG A 1 216 ? 10.182 -1.448 7.724 1.00 97.94 216 ARG A N 1
ATOM 1636 C CA . ARG A 1 216 ? 10.270 -2.862 7.327 1.00 97.94 216 ARG A CA 1
ATOM 1637 C C . ARG A 1 216 ? 9.344 -3.200 6.163 1.00 97.94 216 ARG A C 1
ATOM 1639 O O . ARG A 1 216 ? 8.377 -2.495 5.895 1.00 97.94 216 ARG A O 1
ATOM 1646 N N . ILE A 1 217 ? 9.631 -4.310 5.483 1.00 98.38 217 ILE A N 1
ATOM 1647 C CA . ILE A 1 217 ? 8.709 -4.897 4.503 1.00 98.38 217 ILE A CA 1
ATOM 1648 C C . ILE A 1 217 ? 7.763 -5.859 5.229 1.00 98.38 217 ILE A C 1
ATOM 1650 O O . ILE A 1 217 ? 8.213 -6.798 5.887 1.00 98.38 217 ILE A O 1
ATOM 1654 N N . GLY A 1 218 ? 6.462 -5.620 5.105 1.00 97.12 218 GLY A N 1
ATOM 1655 C CA . GLY A 1 218 ? 5.386 -6.458 5.615 1.00 97.12 218 GLY A CA 1
ATOM 1656 C C . GLY A 1 218 ? 4.961 -7.514 4.608 1.00 97.12 218 GLY A C 1
ATOM 1657 O O . GLY A 1 218 ? 4.643 -7.205 3.455 1.00 97.12 218 GLY A O 1
ATOM 1658 N N . LYS A 1 219 ? 4.932 -8.760 5.073 1.00 95.44 219 LYS A N 1
ATOM 1659 C CA . LYS A 1 219 ? 4.350 -9.899 4.367 1.00 95.44 219 LYS A CA 1
ATOM 1660 C C . LYS A 1 219 ? 3.054 -10.307 5.065 1.00 95.44 219 LYS A C 1
ATOM 1662 O O . LYS A 1 219 ? 2.954 -10.068 6.268 1.00 95.44 219 LYS A O 1
ATOM 1667 N N . PRO A 1 220 ? 2.097 -10.909 4.343 1.00 93.19 220 PRO A N 1
ATOM 1668 C CA . PRO A 1 220 ? 0.908 -11.474 4.959 1.00 93.19 220 PRO A CA 1
ATOM 1669 C C . PRO A 1 220 ? 1.276 -12.476 6.061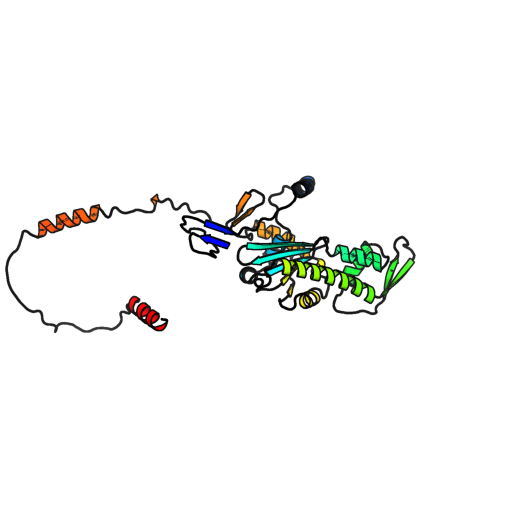 1.00 93.19 220 PRO A C 1
ATOM 1671 O O . PRO A 1 220 ? 2.174 -13.296 5.854 1.00 93.19 220 PRO A O 1
ATOM 1674 N N . SER A 1 221 ? 0.586 -12.413 7.200 1.00 85.00 221 SER A N 1
ATOM 1675 C CA . SER A 1 221 ? 0.756 -13.334 8.325 1.00 85.00 221 SER A CA 1
ATOM 1676 C C . SER A 1 221 ? 0.620 -14.794 7.889 1.00 85.00 221 SER A C 1
ATOM 1678 O O . SER A 1 221 ? -0.179 -15.127 7.009 1.00 85.00 221 SER A O 1
ATOM 1680 N N . ASP A 1 222 ? 1.391 -15.677 8.525 1.00 79.75 222 ASP A N 1
ATOM 1681 C CA . ASP A 1 222 ? 1.346 -17.111 8.246 1.00 79.75 222 ASP A CA 1
ATOM 1682 C C . ASP A 1 222 ? -0.006 -17.694 8.678 1.00 79.75 222 ASP A C 1
ATOM 1684 O O . ASP A 1 222 ? -0.290 -17.872 9.861 1.00 79.75 222 ASP A O 1
ATOM 1688 N N . ILE A 1 223 ? -0.846 -18.021 7.696 1.00 80.69 223 ILE A N 1
ATOM 1689 C CA . ILE A 1 223 ? -2.109 -18.728 7.914 1.00 80.69 223 ILE A CA 1
ATOM 1690 C C . ILE A 1 223 ? -1.867 -20.222 7.688 1.00 80.69 223 ILE A C 1
ATOM 1692 O O . ILE A 1 223 ? -1.257 -20.629 6.696 1.00 80.69 223 ILE A O 1
ATOM 1696 N N . ALA A 1 224 ? -2.358 -21.066 8.595 1.00 79.88 224 ALA A N 1
ATOM 1697 C CA . ALA A 1 224 ? -2.253 -22.513 8.440 1.00 79.88 224 ALA A CA 1
ATOM 1698 C C . ALA A 1 224 ? -2.908 -22.975 7.123 1.00 79.88 224 ALA A C 1
ATOM 1700 O O . ALA A 1 224 ? -4.073 -22.681 6.857 1.00 79.88 224 ALA A O 1
ATOM 1701 N N . GLY A 1 225 ? -2.153 -23.709 6.300 1.00 80.75 225 GLY A N 1
ATOM 1702 C CA . GLY A 1 225 ? -2.606 -24.172 4.982 1.00 80.75 225 GLY A CA 1
ATOM 1703 C C . GLY A 1 225 ? -2.458 -23.148 3.851 1.00 80.75 225 GLY A C 1
ATOM 1704 O O . GLY A 1 225 ? -2.873 -23.433 2.729 1.00 80.75 225 GLY A O 1
ATOM 1705 N N . LEU A 1 226 ? -1.864 -21.981 4.116 1.00 82.00 226 LEU A N 1
ATOM 1706 C CA . LEU A 1 226 ? -1.547 -20.999 3.087 1.00 82.00 226 LEU A CA 1
ATOM 1707 C C . LEU A 1 226 ? -0.361 -21.469 2.236 1.00 82.00 226 LEU A C 1
ATOM 1709 O O . LEU A 1 226 ? 0.682 -21.850 2.765 1.00 82.00 226 LEU A O 1
ATOM 1713 N N . PHE A 1 227 ? -0.522 -21.415 0.916 1.00 86.50 227 PHE A N 1
ATOM 1714 C CA . PHE A 1 227 ? 0.565 -21.668 -0.028 1.00 86.50 227 PHE A CA 1
ATOM 1715 C C . PHE A 1 227 ? 1.655 -20.596 0.104 1.00 86.50 227 PHE A C 1
ATOM 1717 O O . PHE A 1 227 ? 1.345 -19.420 0.305 1.00 86.50 227 PHE A O 1
ATOM 1724 N N . ASP A 1 228 ? 2.924 -20.981 -0.037 1.00 85.62 228 ASP A N 1
ATOM 1725 C CA . ASP A 1 228 ? 4.055 -20.062 0.147 1.00 85.62 228 ASP A CA 1
ATOM 1726 C C . ASP A 1 228 ? 4.024 -18.880 -0.836 1.00 85.62 228 ASP A C 1
ATOM 1728 O O . ASP A 1 228 ? 4.444 -17.776 -0.489 1.00 85.62 228 ASP A O 1
ATOM 1732 N N . GLU A 1 229 ? 3.459 -19.061 -2.032 1.00 87.19 229 GLU A N 1
ATOM 1733 C CA . GLU A 1 229 ? 3.284 -17.995 -3.022 1.00 87.19 229 GLU A CA 1
ATOM 1734 C C . GLU A 1 229 ? 2.392 -16.857 -2.510 1.00 87.19 229 GLU A C 1
ATOM 1736 O O . GLU A 1 229 ? 2.585 -15.701 -2.886 1.00 87.19 229 GLU A O 1
ATOM 1741 N N . LEU A 1 230 ? 1.437 -17.160 -1.626 1.00 90.44 230 LEU A N 1
ATOM 1742 C CA . LEU A 1 230 ? 0.506 -16.181 -1.066 1.00 90.44 230 LEU A CA 1
ATOM 1743 C C . LEU A 1 230 ? 1.109 -15.367 0.087 1.00 90.44 230 LEU A C 1
ATOM 1745 O O . LEU A 1 230 ? 0.470 -14.434 0.568 1.00 90.44 230 LEU A O 1
ATOM 1749 N N . LYS A 1 231 ? 2.347 -15.673 0.495 1.00 90.44 231 LYS A N 1
ATOM 1750 C CA . LYS A 1 231 ? 3.133 -14.871 1.447 1.00 90.44 231 LYS A CA 1
ATOM 1751 C C . LYS A 1 231 ? 3.866 -13.707 0.772 1.00 90.44 231 LYS A C 1
ATOM 1753 O O . LYS A 1 231 ? 4.594 -12.958 1.428 1.00 90.44 231 LYS A O 1
ATOM 1758 N N . ASP A 1 232 ? 3.730 -13.556 -0.545 1.00 95.00 232 ASP A N 1
ATOM 1759 C CA . ASP A 1 232 ? 4.259 -12.400 -1.266 1.00 95.00 232 ASP A CA 1
ATOM 1760 C C . ASP A 1 232 ? 3.483 -11.124 -0.856 1.00 95.00 232 ASP A C 1
ATOM 1762 O O . ASP A 1 232 ? 2.249 -11.155 -0.807 1.00 95.00 232 ASP A O 1
ATOM 1766 N N . PRO A 1 233 ? 4.163 -9.990 -0.579 1.00 96.94 233 PRO A N 1
ATOM 1767 C CA . PRO A 1 233 ? 3.519 -8.713 -0.245 1.00 96.94 233 PRO A CA 1
ATOM 1768 C C . PRO A 1 233 ? 2.450 -8.247 -1.244 1.00 96.94 233 PRO A C 1
ATOM 1770 O O . PRO A 1 233 ? 1.570 -7.468 -0.888 1.00 96.94 233 PRO A O 1
ATOM 1773 N N . ALA A 1 234 ? 2.492 -8.711 -2.497 1.00 96.69 234 ALA A N 1
ATOM 1774 C CA . ALA A 1 234 ? 1.458 -8.439 -3.491 1.00 96.69 234 ALA A CA 1
ATOM 1775 C C . ALA A 1 234 ? 0.079 -9.026 -3.126 1.00 96.69 234 ALA A C 1
ATOM 1777 O O . ALA A 1 234 ? -0.929 -8.566 -3.661 1.00 96.69 234 ALA A O 1
ATOM 1778 N N . PHE A 1 235 ? 0.016 -10.013 -2.225 1.00 96.75 235 PHE A N 1
ATOM 1779 C CA . PHE A 1 235 ? -1.229 -10.650 -1.786 1.00 96.75 235 PHE A CA 1
ATOM 1780 C C . PHE A 1 235 ? -1.797 -10.085 -0.478 1.00 96.75 235 PHE A C 1
ATOM 1782 O O . PHE A 1 235 ? -2.881 -10.509 -0.072 1.00 96.75 235 PHE A O 1
ATOM 1789 N N . SER A 1 236 ? -1.148 -9.098 0.151 1.00 97.56 236 SER A N 1
ATOM 1790 C CA . SER A 1 236 ? -1.565 -8.533 1.446 1.00 97.56 236 SER A CA 1
ATOM 1791 C C . SER A 1 236 ? -3.021 -8.090 1.485 1.00 97.56 236 SER A C 1
ATOM 1793 O O . SER A 1 236 ? -3.730 -8.441 2.422 1.00 97.56 236 SER A O 1
ATOM 1795 N N . THR A 1 237 ? -3.525 -7.414 0.450 1.00 97.44 237 THR A N 1
ATOM 1796 C CA . THR A 1 237 ? -4.940 -7.013 0.417 1.00 97.44 237 THR A CA 1
ATOM 1797 C C . THR A 1 237 ? -5.878 -8.220 0.426 1.00 97.44 237 THR A C 1
ATOM 1799 O O . THR A 1 237 ? -6.866 -8.231 1.152 1.00 97.44 237 THR A O 1
ATOM 1802 N N . VAL A 1 238 ? -5.589 -9.247 -0.378 1.00 95.31 238 VAL A N 1
ATOM 1803 C CA . VAL A 1 238 ? -6.468 -10.420 -0.509 1.00 95.31 238 VAL A CA 1
ATOM 1804 C C . VAL A 1 238 ? -6.465 -11.238 0.777 1.00 95.31 238 VAL A C 1
ATOM 1806 O O . VAL A 1 238 ? -7.533 -11.604 1.262 1.00 95.31 238 VAL A O 1
ATOM 1809 N N . ILE A 1 239 ? -5.289 -11.476 1.359 1.00 96.00 239 ILE A N 1
ATOM 1810 C CA . ILE A 1 239 ? -5.170 -12.155 2.653 1.00 96.00 239 ILE A CA 1
ATOM 1811 C C . ILE A 1 239 ? -5.854 -11.341 3.754 1.00 96.00 239 ILE A C 1
ATOM 1813 O O . ILE A 1 239 ? -6.618 -11.887 4.545 1.00 96.00 239 ILE A O 1
ATOM 1817 N N . GLY A 1 240 ? -5.689 -10.023 3.729 1.00 96.62 240 GLY A N 1
ATOM 1818 C CA . GLY A 1 240 ? -6.354 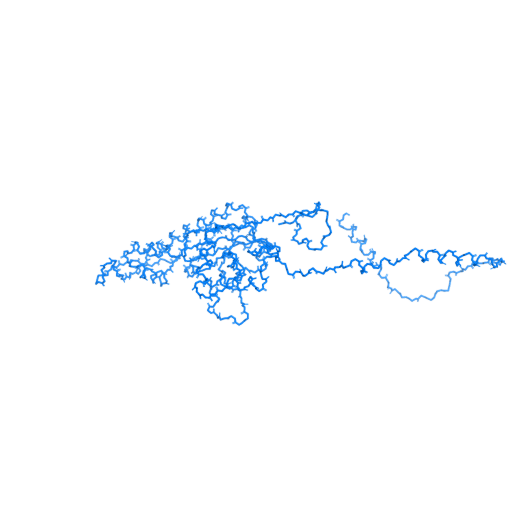-9.091 4.628 1.00 96.62 240 GLY A CA 1
ATOM 1819 C C . GLY A 1 240 ? -7.874 -9.159 4.588 1.00 96.62 240 GLY A C 1
ATOM 1820 O O . GLY A 1 240 ? -8.521 -9.122 5.628 1.00 96.62 240 GLY A O 1
ATOM 1821 N N . LEU A 1 241 ? -8.464 -9.315 3.399 1.00 95.94 241 LEU A N 1
ATOM 1822 C CA . LEU A 1 241 ? -9.910 -9.503 3.248 1.00 95.94 241 LEU A CA 1
ATOM 1823 C C . LEU A 1 241 ? -10.393 -10.813 3.885 1.00 95.94 241 LEU A C 1
ATOM 1825 O O . LEU A 1 241 ? -11.484 -10.848 4.459 1.00 95.94 241 LEU A O 1
ATOM 1829 N N . LEU A 1 242 ? -9.599 -11.884 3.788 1.00 93.94 242 LEU A N 1
ATOM 1830 C CA . LEU A 1 242 ? -9.913 -13.167 4.419 1.00 93.94 242 LEU A CA 1
ATOM 1831 C C . LEU A 1 242 ? -9.822 -13.069 5.944 1.00 93.94 242 LEU A C 1
ATOM 1833 O O . LEU A 1 242 ? -10.742 -13.505 6.630 1.00 93.94 242 LEU A O 1
ATOM 1837 N N . LEU A 1 243 ? -8.760 -12.447 6.458 1.00 94.06 243 LEU A N 1
ATOM 1838 C CA . LEU A 1 243 ? -8.555 -12.219 7.890 1.00 94.06 243 LEU A CA 1
ATOM 1839 C C . LEU A 1 243 ? -9.639 -11.312 8.482 1.00 94.06 243 LEU A C 1
ATOM 1841 O O . LEU A 1 243 ? -10.248 -11.659 9.490 1.00 94.06 243 LEU A O 1
ATOM 1845 N N . TYR A 1 244 ? -9.979 -10.217 7.796 1.00 94.62 244 TYR A N 1
ATOM 1846 C CA . TYR A 1 244 ? -11.112 -9.366 8.161 1.00 94.62 244 TYR A CA 1
ATOM 1847 C C . TYR A 1 244 ? -12.393 -10.194 8.297 1.00 94.62 244 TYR A C 1
ATOM 1849 O O . TYR A 1 244 ? -13.123 -10.079 9.279 1.00 94.62 244 TYR A O 1
ATOM 1857 N N . LYS A 1 245 ? -12.662 -11.084 7.332 1.00 92.88 245 LYS A N 1
ATOM 1858 C CA . LYS A 1 245 ? -13.845 -11.948 7.377 1.00 92.88 245 LYS A CA 1
ATOM 1859 C C . LYS A 1 245 ? -13.780 -13.000 8.492 1.00 92.88 245 LYS A C 1
ATOM 1861 O O . LYS A 1 245 ? -14.838 -13.413 8.969 1.00 92.88 245 LYS A O 1
ATOM 1866 N N . ALA A 1 246 ? -12.580 -13.420 8.882 1.00 92.06 246 ALA A N 1
ATOM 1867 C CA . ALA A 1 246 ? -12.331 -14.351 9.978 1.00 92.06 246 ALA A CA 1
ATOM 1868 C C . ALA A 1 246 ? -12.460 -13.711 11.373 1.00 92.06 246 ALA A C 1
ATOM 1870 O O . ALA A 1 246 ? -12.504 -14.448 12.354 1.00 92.06 246 ALA A O 1
ATOM 1871 N N . GLY A 1 247 ? -12.585 -12.382 11.463 1.00 91.62 247 GLY A N 1
ATOM 1872 C CA . GLY A 1 247 ? -12.794 -11.662 12.724 1.00 91.62 247 GLY A CA 1
ATOM 1873 C C . GLY A 1 247 ? -11.640 -10.752 13.147 1.00 91.62 247 GLY A C 1
ATOM 1874 O O . GLY A 1 247 ? -11.744 -10.123 14.193 1.00 91.62 247 GLY A O 1
ATOM 1875 N N . GLU A 1 248 ? -10.587 -10.618 12.332 1.00 92.00 248 GLU A N 1
ATOM 1876 C CA . GLU A 1 248 ? -9.425 -9.741 12.594 1.00 92.00 248 GLU A CA 1
ATOM 1877 C C . GLU A 1 248 ? -9.713 -8.246 12.337 1.00 92.00 248 GLU A C 1
ATOM 1879 O O . GLU A 1 248 ? -8.807 -7.422 12.189 1.00 92.00 248 GLU A O 1
ATOM 1884 N N . HIS A 1 249 ? -10.989 -7.884 12.213 1.00 92.31 249 HIS A N 1
ATOM 1885 C CA . HIS A 1 249 ? -11.426 -6.500 12.095 1.00 92.31 249 HIS A CA 1
ATOM 1886 C C . HIS A 1 249 ? -11.349 -5.781 13.448 1.00 92.31 249 HIS A C 1
ATOM 1888 O O . HIS A 1 249 ? -11.309 -6.396 14.516 1.00 92.31 249 HIS A O 1
ATOM 1894 N N . THR A 1 250 ? -11.389 -4.452 13.414 1.00 90.38 250 THR A N 1
ATOM 1895 C CA . THR A 1 250 ? -11.387 -3.644 14.636 1.00 90.38 250 THR A CA 1
ATOM 1896 C C . THR A 1 250 ? -12.649 -3.898 15.460 1.00 90.38 250 THR A C 1
ATOM 1898 O O . THR A 1 250 ? -13.721 -4.206 14.926 1.00 90.38 250 THR A O 1
ATOM 1901 N N . GLN A 1 251 ? -12.520 -3.814 16.784 1.00 87.88 251 GLN A N 1
ATOM 1902 C CA . GLN A 1 251 ? -13.685 -3.837 17.664 1.00 87.88 251 GLN A CA 1
ATOM 1903 C C . GLN A 1 251 ? -14.463 -2.531 17.477 1.00 87.88 251 GLN A C 1
ATOM 1905 O O . GLN A 1 251 ? -13.865 -1.477 17.270 1.00 87.88 251 GLN A O 1
ATOM 1910 N N . TYR A 1 252 ? -15.791 -2.598 17.556 1.00 89.94 252 TYR A N 1
ATOM 1911 C CA . TYR A 1 252 ? -16.686 -1.448 17.385 1.00 89.94 252 TYR A CA 1
ATOM 1912 C C . TYR A 1 252 ? -16.707 -0.833 15.979 1.00 89.94 252 TYR A C 1
ATOM 1914 O O . TYR A 1 252 ? -17.168 0.295 15.794 1.00 89.94 252 TYR A O 1
ATOM 1922 N N . GLU A 1 253 ? -16.266 -1.580 14.968 1.00 91.75 253 GLU A N 1
ATOM 1923 C CA . GLU A 1 253 ? -16.410 -1.179 13.573 1.00 91.75 253 GLU A CA 1
ATOM 1924 C C . GLU A 1 253 ? -17.874 -1.281 13.127 1.00 91.75 253 GLU A C 1
ATOM 1926 O O . GLU A 1 253 ? -18.546 -2.273 13.399 1.00 91.75 253 GLU A O 1
ATOM 1931 N N . ILE A 1 254 ? -18.375 -0.278 12.403 1.00 91.75 254 ILE A N 1
ATOM 1932 C CA . ILE A 1 254 ? -19.657 -0.384 11.699 1.00 91.75 254 ILE A CA 1
ATOM 1933 C C . ILE A 1 254 ? -19.371 -0.730 10.243 1.00 91.75 254 ILE A C 1
ATOM 1935 O O . ILE A 1 254 ? -18.817 0.079 9.497 1.00 91.75 254 ILE A O 1
ATOM 1939 N N . ASP A 1 255 ? -19.770 -1.932 9.836 1.00 91.38 255 ASP A N 1
ATOM 1940 C CA . ASP A 1 255 ? -19.475 -2.439 8.503 1.00 91.38 255 ASP A CA 1
ATOM 1941 C C . ASP A 1 255 ? -20.316 -1.766 7.398 1.00 91.38 255 ASP A C 1
ATOM 1943 O O . ASP A 1 255 ? -21.250 -0.986 7.621 1.00 91.38 255 ASP A O 1
ATOM 1947 N N . PHE A 1 256 ? -20.019 -2.124 6.146 1.00 86.88 256 PHE A N 1
ATOM 1948 C CA . PHE A 1 256 ? -20.764 -1.659 4.971 1.00 86.88 256 PHE A CA 1
ATOM 1949 C C . PHE A 1 256 ? -22.289 -1.938 5.048 1.00 86.88 256 PHE A C 1
ATOM 1951 O O . PHE A 1 256 ? -23.076 -1.224 4.422 1.00 86.88 256 PHE A O 1
ATOM 1958 N N . GLN A 1 257 ? -22.722 -2.956 5.798 1.00 87.62 257 GLN A N 1
ATOM 1959 C CA . GLN A 1 257 ? -24.127 -3.326 5.995 1.00 87.62 257 GLN A CA 1
ATOM 1960 C C . GLN A 1 257 ? -24.760 -2.655 7.226 1.00 87.62 257 GLN A C 1
ATOM 1962 O O . GLN A 1 257 ? -25.894 -2.988 7.563 1.00 87.62 257 GLN A O 1
ATOM 1967 N N . GLN A 1 258 ? -24.075 -1.687 7.848 1.00 89.25 258 GLN A N 1
ATOM 1968 C CA . GLN A 1 258 ? -24.511 -0.987 9.063 1.00 89.25 258 GLN A CA 1
ATOM 1969 C C . GLN A 1 258 ? -24.624 -1.910 10.284 1.00 89.25 258 GLN A C 1
ATOM 1971 O O . GLN A 1 258 ? -25.449 -1.684 11.168 1.00 89.25 258 GLN A O 1
ATOM 1976 N N . ARG A 1 259 ? -23.806 -2.965 10.339 1.00 90.50 259 ARG A N 1
ATOM 1977 C CA . ARG A 1 259 ? -23.722 -3.851 11.501 1.00 90.50 259 ARG A CA 1
ATOM 1978 C C . ARG A 1 259 ? -22.530 -3.456 12.353 1.00 90.50 259 ARG A C 1
ATOM 1980 O O . ARG A 1 259 ? -21.434 -3.292 11.824 1.00 90.50 259 ARG A O 1
ATOM 1987 N N . LEU A 1 260 ? -22.754 -3.348 13.659 1.00 90.94 260 LEU A N 1
ATOM 1988 C CA . LEU A 1 260 ? -21.679 -3.207 14.631 1.00 90.94 260 LEU A CA 1
ATOM 1989 C C . LEU A 1 260 ? -20.951 -4.548 14.768 1.00 90.94 260 LEU A C 1
ATOM 1991 O O . LEU A 1 260 ? -21.573 -5.566 15.078 1.00 90.94 260 LEU A O 1
ATOM 1995 N N . LEU A 1 261 ? -19.647 -4.538 14.529 1.00 89.81 261 LEU A N 1
ATOM 1996 C CA . LEU A 1 261 ? -18.767 -5.681 14.672 1.00 89.81 261 LEU A CA 1
ATOM 1997 C C . LEU A 1 261 ? -18.127 -5.659 16.063 1.00 89.81 261 LEU A C 1
ATOM 1999 O O . LEU A 1 261 ? -17.463 -4.695 16.443 1.00 89.81 261 LEU A O 1
ATOM 2003 N N . HIS A 1 262 ? -18.330 -6.728 16.828 1.00 86.81 262 HIS A N 1
ATOM 2004 C CA . HIS A 1 262 ? -17.693 -6.927 18.126 1.00 86.81 262 HIS A CA 1
ATOM 2005 C C . HIS A 1 262 ? -17.565 -8.426 18.416 1.00 86.81 262 HIS A C 1
ATOM 2007 O O . HIS A 1 262 ? -18.481 -9.199 18.132 1.00 86.81 262 HIS A O 1
ATOM 2013 N N . SER A 1 263 ? -16.423 -8.841 18.964 1.00 80.31 263 SER A N 1
ATOM 2014 C CA . SER A 1 263 ? -16.132 -10.232 19.323 1.00 80.31 263 SER A CA 1
ATOM 2015 C C . SER A 1 263 ? -16.899 -10.719 20.556 1.00 80.31 263 SER A C 1
ATOM 2017 O O . SER A 1 263 ? -17.158 -11.917 20.677 1.00 80.31 263 SER A O 1
ATOM 2019 N N . LYS A 1 264 ? -17.282 -9.819 21.471 1.00 76.50 264 LYS A N 1
ATOM 2020 C CA . LYS A 1 264 ? -18.012 -10.182 22.691 1.00 76.50 264 LYS A CA 1
ATOM 2021 C C . LYS A 1 264 ? -19.503 -10.330 22.393 1.00 76.50 264 LYS A C 1
ATOM 2023 O O . LYS A 1 264 ? -20.160 -9.404 21.921 1.00 76.50 264 LYS A O 1
ATOM 2028 N N . THR A 1 265 ? -20.058 -11.498 22.707 1.00 63.75 265 THR A N 1
ATOM 2029 C CA . THR A 1 265 ? -21.508 -11.708 22.749 1.00 63.75 265 THR A CA 1
ATOM 2030 C C . THR A 1 265 ? -22.107 -10.956 23.930 1.00 63.75 265 THR A C 1
ATOM 2032 O O . THR A 1 265 ? -21.597 -11.050 25.046 1.00 63.75 265 THR A O 1
ATOM 2035 N N . VAL A 1 266 ? -23.216 -10.250 23.700 1.00 56.78 266 VAL A N 1
ATOM 2036 C CA . VAL A 1 266 ? -24.044 -9.707 24.782 1.00 56.78 266 VAL A CA 1
ATOM 2037 C C . VAL A 1 266 ? -24.599 -10.894 25.565 1.00 56.78 266 VAL A C 1
ATOM 2039 O O . VAL A 1 266 ? -25.480 -11.602 25.082 1.00 56.78 266 VAL A O 1
ATOM 2042 N N . TYR A 1 267 ? -24.063 -11.139 26.757 1.00 52.94 267 TYR A N 1
ATOM 2043 C CA . TYR A 1 267 ? -24.805 -11.887 27.757 1.00 52.94 267 TYR A CA 1
ATOM 2044 C C . TYR A 1 267 ? -25.871 -10.923 28.269 1.00 52.94 267 TYR A C 1
ATOM 2046 O O . TYR A 1 267 ? -25.543 -9.907 28.878 1.00 52.94 267 TYR A O 1
ATOM 2054 N N . GLU A 1 268 ? -27.142 -11.190 27.968 1.00 51.12 268 GLU A N 1
ATOM 2055 C CA . GLU A 1 268 ? -28.222 -10.586 28.742 1.00 51.12 268 GLU A CA 1
ATOM 2056 C C . GLU A 1 268 ? -28.076 -11.125 30.167 1.00 51.12 268 GLU A C 1
ATOM 2058 O O . GLU A 1 268 ? -28.585 -12.197 30.492 1.00 51.12 268 GLU A O 1
ATOM 2063 N N . GLU A 1 269 ? -27.345 -10.407 31.022 1.00 49.59 269 GLU A N 1
ATOM 2064 C CA . GLU A 1 269 ? -27.521 -10.549 32.461 1.00 49.59 269 GLU A CA 1
ATOM 2065 C C . GLU A 1 269 ? -28.941 -10.077 32.762 1.00 49.59 269 GLU A C 1
ATOM 2067 O O . GLU A 1 269 ? -29.229 -8.902 32.994 1.00 49.59 269 GLU A O 1
ATOM 2072 N N . SER A 1 270 ? -29.877 -11.015 32.667 1.00 50.31 270 SER A N 1
ATOM 2073 C CA . SER A 1 270 ? -31.221 -10.827 33.162 1.00 50.31 270 SER A CA 1
ATOM 2074 C C . SER A 1 270 ? -31.087 -10.482 34.644 1.00 50.31 270 SER A C 1
ATOM 2076 O O . SER A 1 270 ? -30.630 -11.298 35.445 1.00 50.31 270 SER A O 1
ATOM 2078 N N . LEU A 1 271 ? -31.541 -9.285 35.025 1.00 58.31 271 LEU A N 1
ATOM 2079 C CA . LEU A 1 271 ? -31.611 -8.835 36.420 1.00 58.31 271 LEU A CA 1
ATOM 2080 C C . LEU A 1 271 ? -32.391 -9.809 37.331 1.00 58.31 271 LEU A C 1
ATOM 2082 O O . LEU A 1 271 ? -32.351 -9.657 38.548 1.00 58.31 271 LEU A O 1
ATOM 2086 N N . ASN A 1 272 ? -33.063 -10.828 36.774 1.00 57.75 272 ASN A N 1
ATOM 2087 C CA . ASN A 1 272 ? -33.670 -11.917 37.541 1.00 57.75 272 ASN A CA 1
ATOM 2088 C C . ASN A 1 272 ? -32.643 -12.788 38.292 1.00 57.75 272 ASN A C 1
ATOM 2090 O O . ASN A 1 272 ? -33.029 -13.466 39.245 1.00 57.75 272 ASN A O 1
ATOM 2094 N N . ASP A 1 273 ? -31.364 -12.773 37.902 1.00 49.91 273 ASP A N 1
ATOM 2095 C CA . ASP A 1 273 ? -30.310 -13.552 38.573 1.00 49.91 273 ASP A CA 1
ATOM 2096 C C . ASP A 1 273 ? -29.725 -12.826 39.790 1.00 49.91 273 ASP A C 1
ATOM 2098 O O . ASP A 1 273 ? -29.131 -13.454 40.674 1.00 49.91 273 ASP A O 1
ATOM 2102 N N . ILE A 1 274 ? -29.985 -11.520 39.916 1.00 54.06 274 ILE A N 1
ATOM 2103 C CA . ILE A 1 274 ? -29.760 -10.786 41.159 1.00 54.06 274 ILE A CA 1
ATOM 2104 C C . ILE A 1 274 ? -30.897 -11.154 42.112 1.00 54.06 274 ILE A C 1
ATOM 2106 O O . ILE A 1 274 ? -31.874 -10.426 42.293 1.00 54.06 274 ILE A O 1
ATOM 2110 N N . LYS A 1 275 ? -30.764 -12.312 42.764 1.00 49.66 275 LYS A N 1
ATOM 2111 C CA . LYS A 1 275 ? -31.535 -12.612 43.968 1.00 49.66 275 LYS A CA 1
ATOM 2112 C C . LYS A 1 275 ? -31.098 -11.626 45.043 1.00 49.66 275 LYS A C 1
ATOM 2114 O O . LYS A 1 275 ? -30.183 -11.902 45.816 1.00 49.66 275 LYS A O 1
ATOM 2119 N N . ILE A 1 276 ? -31.784 -10.488 45.123 1.00 53.41 276 ILE A N 1
ATOM 2120 C CA . ILE A 1 276 ? -31.882 -9.737 46.370 1.00 53.41 276 ILE A CA 1
ATOM 2121 C C . ILE A 1 276 ? -32.632 -10.673 47.319 1.00 53.41 276 ILE A C 1
ATOM 2123 O O . ILE A 1 276 ? -33.860 -10.687 47.372 1.00 53.41 276 ILE A O 1
ATOM 2127 N N . ALA A 1 277 ? -31.896 -11.565 47.986 1.00 41.91 277 ALA A N 1
ATOM 2128 C CA . ALA A 1 277 ? -32.442 -12.348 49.073 1.00 41.91 277 ALA A CA 1
ATOM 2129 C C . ALA A 1 277 ? -33.019 -11.338 50.063 1.00 41.91 277 ALA A C 1
ATOM 2131 O O . ALA A 1 277 ? -32.308 -10.437 50.504 1.00 41.91 277 ALA A O 1
ATOM 2132 N N . ASN A 1 278 ? -34.317 -11.450 50.337 1.00 46.88 278 ASN A N 1
ATOM 2133 C CA . ASN A 1 278 ? -35.034 -10.605 51.279 1.00 46.88 278 ASN A CA 1
ATOM 2134 C C . ASN A 1 278 ? -34.361 -10.675 52.660 1.00 46.88 278 ASN A C 1
ATOM 2136 O O . ASN A 1 278 ? -34.785 -11.436 53.524 1.00 46.88 278 ASN A O 1
ATOM 2140 N N . THR A 1 279 ? -33.362 -9.828 52.912 1.00 46.16 279 THR A N 1
ATOM 2141 C CA . THR A 1 279 ? -32.749 -9.628 54.235 1.00 46.16 279 THR A CA 1
ATOM 2142 C C . THR A 1 279 ? -33.667 -8.834 55.173 1.00 46.16 279 THR A C 1
ATOM 2144 O O . THR A 1 279 ? -33.226 -8.326 56.198 1.00 46.16 279 THR A O 1
ATOM 2147 N N . ILE A 1 280 ? -34.953 -8.703 54.833 1.00 44.16 280 ILE A N 1
ATOM 2148 C CA . ILE A 1 280 ? -35.968 -8.097 55.699 1.00 44.16 280 ILE A CA 1
ATOM 2149 C C . ILE A 1 280 ? -36.577 -9.164 56.624 1.00 44.16 280 ILE A C 1
ATOM 2151 O O . ILE A 1 280 ? -36.824 -8.871 57.790 1.00 44.16 280 ILE A O 1
ATOM 2155 N N . ASN A 1 281 ? -36.694 -10.425 56.185 1.00 40.84 281 ASN A N 1
ATOM 2156 C CA . ASN A 1 281 ? -37.345 -11.464 56.997 1.00 40.84 281 ASN A CA 1
ATOM 2157 C C . ASN A 1 281 ? -36.414 -12.101 58.051 1.00 40.84 281 ASN A C 1
ATOM 2159 O O . ASN A 1 281 ? -36.885 -12.503 59.111 1.00 40.84 281 ASN A O 1
ATOM 2163 N N . GLU A 1 282 ? -35.091 -12.115 57.842 1.00 40.34 282 GLU A N 1
ATOM 2164 C CA . GLU A 1 282 ? -34.135 -12.648 58.839 1.00 40.34 282 GLU A CA 1
ATOM 2165 C C . GLU A 1 282 ? -33.886 -11.700 60.031 1.00 40.34 282 GLU A C 1
ATOM 2167 O O . GLU A 1 282 ? -33.353 -12.112 61.069 1.00 40.34 282 GLU A O 1
ATOM 2172 N N . VAL A 1 283 ? -34.281 -10.425 59.919 1.00 46.25 283 VAL A N 1
ATOM 2173 C CA . VAL A 1 283 ? -34.180 -9.448 61.019 1.00 46.25 283 VAL A CA 1
ATOM 2174 C C . VAL A 1 283 ? -35.411 -9.502 61.931 1.00 46.25 283 VAL A C 1
ATOM 2176 O O . VAL A 1 283 ? -35.294 -9.199 63.122 1.00 46.25 283 VAL A O 1
ATOM 2179 N N . GLU A 1 284 ? -36.571 -9.924 61.419 1.00 41.34 284 GLU A N 1
ATOM 2180 C CA . GLU A 1 284 ? -37.793 -10.077 62.221 1.00 41.34 284 GLU A CA 1
ATOM 2181 C C . GLU A 1 284 ? -37.785 -11.383 63.037 1.00 41.34 284 GLU A C 1
ATOM 2183 O O . GLU A 1 284 ? -38.012 -11.331 64.248 1.00 41.34 284 GLU A O 1
ATOM 2188 N N . GLU A 1 285 ? -37.348 -12.515 62.468 1.00 38.44 285 GLU A N 1
ATOM 2189 C CA . GLU A 1 285 ? -37.238 -13.789 63.214 1.00 38.44 285 GLU A CA 1
ATOM 2190 C C . GLU A 1 285 ? -36.158 -13.761 64.321 1.00 38.44 285 GLU A C 1
ATOM 2192 O O . GLU A 1 285 ? -36.290 -14.407 65.369 1.00 38.44 285 GLU A O 1
ATOM 2197 N N . ASN A 1 286 ? -35.110 -12.941 64.166 1.00 39.94 286 ASN A N 1
ATOM 2198 C CA . ASN A 1 286 ? -34.083 -12.740 65.200 1.00 39.94 286 ASN A CA 1
ATOM 2199 C C . ASN A 1 286 ? -34.491 -11.758 66.317 1.00 39.94 286 ASN A C 1
ATOM 2201 O O . ASN A 1 286 ? -33.786 -11.652 67.331 1.00 39.94 286 ASN A O 1
ATOM 2205 N N . LYS A 1 287 ? -35.604 -11.026 66.164 1.00 43.56 287 LYS A N 1
ATOM 2206 C CA . LYS A 1 287 ? -36.154 -10.167 67.227 1.00 43.56 287 LYS A CA 1
ATOM 2207 C C . LYS A 1 287 ? -37.113 -10.926 68.141 1.00 43.56 287 LYS A C 1
ATOM 2209 O O . LYS A 1 287 ? -37.056 -10.706 69.351 1.00 43.56 287 LYS A O 1
ATOM 2214 N N . GLU A 1 288 ? -37.908 -11.852 67.609 1.00 38.44 288 GLU A N 1
ATOM 2215 C CA . GLU A 1 288 ? -38.834 -12.662 68.416 1.00 38.44 288 GLU A CA 1
ATOM 2216 C C . GLU A 1 288 ? -38.092 -13.709 69.266 1.00 38.44 288 GLU A C 1
ATOM 2218 O O . GLU A 1 288 ? -38.317 -13.821 70.473 1.00 38.44 288 GLU A O 1
ATOM 2223 N N . SER A 1 289 ? -37.069 -14.358 68.705 1.00 37.19 289 SER A N 1
ATOM 2224 C CA . SER A 1 289 ? -36.245 -15.351 69.417 1.00 37.19 289 SER A CA 1
ATOM 2225 C C . SER A 1 289 ? -35.348 -14.767 70.530 1.00 37.19 289 SER A C 1
ATOM 2227 O O . SER A 1 289 ? -34.879 -15.502 71.407 1.00 37.19 289 SER A O 1
ATOM 2229 N N . LYS A 1 290 ? -35.139 -13.439 70.566 1.00 40.53 290 LYS A N 1
ATOM 2230 C CA . LYS A 1 290 ? -34.431 -12.737 71.659 1.00 40.53 290 LYS A CA 1
ATOM 2231 C C . LYS A 1 290 ? -35.342 -12.249 72.790 1.00 40.53 290 LYS A C 1
ATOM 2233 O O . LYS A 1 290 ? -34.818 -11.922 73.857 1.00 40.53 290 LYS A O 1
ATOM 2238 N N . GLN A 1 291 ? -36.664 -12.214 72.606 1.00 37.19 291 GLN A N 1
ATOM 2239 C CA . GLN A 1 291 ? -37.597 -11.843 73.677 1.00 37.19 291 GLN A CA 1
ATOM 2240 C C . GLN A 1 291 ? -38.008 -13.042 74.545 1.00 37.19 291 GLN A C 1
ATOM 2242 O O . GLN A 1 291 ? -38.157 -12.875 75.754 1.00 37.19 291 GLN A O 1
ATOM 2247 N N . GLU A 1 292 ? -38.051 -14.263 74.002 1.00 35.22 292 GLU A N 1
ATOM 2248 C CA . GLU A 1 292 ? -38.404 -15.456 74.794 1.00 35.22 292 GLU A CA 1
ATOM 2249 C C . GLU A 1 292 ? -37.276 -15.971 75.709 1.00 35.22 292 GLU A C 1
ATOM 2251 O O . GLU A 1 292 ? -37.545 -16.611 76.723 1.00 35.22 292 GLU A O 1
ATOM 2256 N N . LYS A 1 293 ? -36.005 -15.634 75.444 1.00 35.25 293 LYS A N 1
ATOM 2257 C CA . LYS A 1 293 ? -34.872 -16.035 76.308 1.00 35.25 293 LYS A CA 1
ATOM 2258 C C . LYS A 1 293 ? -34.576 -15.090 77.482 1.00 35.25 293 LYS A C 1
ATOM 2260 O O . LYS A 1 293 ? -33.647 -15.353 78.238 1.00 35.25 293 LYS A O 1
ATOM 2265 N N . LYS A 1 294 ? -35.353 -14.015 77.676 1.00 35.44 294 LYS A N 1
ATOM 2266 C CA . LYS A 1 294 ? -35.188 -13.076 78.809 1.00 35.44 294 LYS A CA 1
ATOM 2267 C C . LYS A 1 294 ? -36.129 -13.318 79.996 1.00 35.44 294 LYS A C 1
ATOM 2269 O O . LYS A 1 294 ? -36.046 -12.588 80.977 1.00 35.44 294 LYS A O 1
ATOM 2274 N N . GLN A 1 295 ? -36.970 -14.351 79.958 1.00 36.59 295 GLN A N 1
ATOM 2275 C CA . GLN A 1 295 ? -37.792 -14.768 81.100 1.00 36.59 295 GLN A CA 1
ATOM 2276 C C . GLN A 1 295 ? -37.498 -16.220 81.490 1.00 36.59 295 GLN A C 1
ATOM 2278 O O . GLN A 1 295 ? -38.304 -17.107 81.231 1.00 36.59 295 GLN A O 1
ATOM 2283 N N . LYS A 1 296 ? -36.328 -16.466 82.091 1.00 34.06 296 LYS A N 1
ATOM 2284 C CA . LYS A 1 296 ? -36.080 -17.543 83.074 1.00 34.06 296 LYS A CA 1
ATOM 2285 C C . LYS A 1 296 ? -34.613 -17.519 83.512 1.00 34.06 296 LYS A C 1
ATOM 2287 O O . LYS A 1 296 ? -33.739 -17.854 82.721 1.00 34.06 296 LYS A O 1
ATOM 2292 N N . GLY A 1 297 ? -34.384 -17.179 84.782 1.00 28.94 297 GLY A N 1
ATOM 2293 C CA . GLY A 1 297 ? -33.138 -17.457 85.503 1.00 28.94 297 GLY A CA 1
ATOM 2294 C C . GLY A 1 297 ? -32.389 -16.223 86.007 1.00 28.94 297 GLY A C 1
ATOM 2295 O O . GLY A 1 297 ? -31.397 -15.829 85.406 1.00 28.94 297 GLY A O 1
ATOM 2296 N N . GLU A 1 298 ? -32.844 -15.650 87.122 1.00 30.20 298 GLU A N 1
ATOM 2297 C CA . GLU A 1 298 ? -31.973 -14.970 88.092 1.00 30.20 298 GLU A CA 1
ATOM 2298 C C . GLU A 1 298 ? -31.314 -16.033 88.987 1.00 30.20 298 GLU A C 1
ATOM 2300 O O . GLU A 1 298 ? -32.032 -16.901 89.483 1.00 30.20 298 GLU A O 1
ATOM 2305 N N . SER A 1 299 ? -29.994 -15.951 89.198 1.00 28.92 299 SER A N 1
ATOM 2306 C CA . SER A 1 299 ? -29.354 -15.911 90.531 1.00 28.92 299 SER A CA 1
ATOM 2307 C C . SER A 1 299 ? -27.822 -16.026 90.430 1.00 28.92 299 SER A C 1
ATOM 2309 O O . SER A 1 299 ? -27.312 -17.046 89.973 1.00 28.92 299 SER A O 1
ATOM 2311 N N . ASP A 1 300 ? -27.164 -14.958 90.877 1.00 29.28 300 ASP A N 1
ATOM 2312 C CA . ASP A 1 300 ? -25.946 -14.835 91.691 1.00 29.28 300 ASP A CA 1
ATOM 2313 C C . ASP A 1 300 ? -24.618 -15.576 91.418 1.00 29.28 300 ASP A C 1
ATOM 2315 O O . ASP A 1 300 ? -24.519 -16.792 91.279 1.00 29.28 300 ASP A O 1
ATOM 2319 N N . ASP A 1 301 ? -23.598 -14.722 91.561 1.00 28.59 301 ASP A N 1
ATOM 2320 C CA . ASP A 1 301 ? -22.279 -14.887 92.169 1.00 28.59 301 ASP A CA 1
ATOM 2321 C C . ASP A 1 301 ? -21.007 -15.073 91.326 1.00 28.59 301 ASP A C 1
ATOM 2323 O O . ASP A 1 301 ? -20.908 -15.786 90.330 1.00 28.59 301 ASP A O 1
ATOM 2327 N N . SER A 1 302 ? -20.036 -14.295 91.801 1.00 33.03 302 SER A N 1
ATOM 2328 C CA . SER A 1 302 ? -18.646 -14.085 91.428 1.00 33.03 302 SER A CA 1
ATOM 2329 C C . SER A 1 302 ? -17.846 -15.356 91.163 1.00 33.03 302 SER A C 1
ATOM 2331 O O . SER A 1 302 ? -17.942 -16.305 91.929 1.00 33.03 302 SER A O 1
ATOM 2333 N N . ASP A 1 303 ? -16.942 -15.314 90.180 1.00 29.91 303 ASP A N 1
ATOM 2334 C CA . ASP A 1 303 ? -15.505 -15.404 90.471 1.00 29.91 303 ASP A CA 1
ATOM 2335 C C . ASP A 1 303 ? -14.629 -15.205 89.225 1.00 29.91 303 ASP A C 1
ATOM 2337 O O . ASP A 1 303 ? -14.980 -15.525 88.089 1.00 29.91 303 ASP A O 1
ATOM 2341 N N . SER A 1 304 ? -13.466 -14.609 89.473 1.00 36.28 304 SER A N 1
ATOM 2342 C CA . SER A 1 304 ? -12.371 -14.369 88.540 1.00 36.28 304 SER A CA 1
ATOM 2343 C C . SER A 1 304 ? -11.867 -15.653 87.877 1.00 36.28 304 SER A C 1
ATOM 2345 O O . SER A 1 304 ? -11.526 -16.605 88.578 1.00 36.28 304 SER A O 1
ATOM 2347 N N . PHE A 1 305 ? -11.690 -15.643 86.553 1.00 31.58 305 PHE A N 1
ATOM 2348 C CA . PHE A 1 305 ? -10.934 -16.684 85.854 1.00 31.58 305 PHE A CA 1
ATOM 2349 C C . PHE A 1 305 ? -9.505 -16.227 85.540 1.00 31.58 305 PHE A C 1
ATOM 2351 O O . PHE A 1 305 ? -9.276 -15.204 84.893 1.00 31.58 305 PHE A O 1
ATOM 2358 N N . SER A 1 306 ? -8.575 -17.015 86.081 1.00 33.59 306 SER A N 1
ATOM 2359 C CA . SER A 1 306 ? -7.117 -16.924 86.008 1.00 33.59 306 SER A CA 1
ATOM 2360 C C . SER A 1 306 ? -6.580 -17.294 84.621 1.00 33.59 306 SER A C 1
ATOM 2362 O O . SER A 1 306 ? -7.165 -18.112 83.915 1.00 33.59 306 SER A O 1
ATOM 2364 N N . PHE A 1 307 ? -5.443 -16.702 84.258 1.00 31.28 307 PHE A N 1
ATOM 2365 C CA . PHE A 1 307 ? -4.796 -16.773 82.946 1.00 31.28 307 PHE A CA 1
ATOM 2366 C C . PHE A 1 307 ? -3.654 -17.810 82.899 1.00 31.28 307 PHE A C 1
ATOM 2368 O O . PHE A 1 307 ? -2.624 -17.540 82.291 1.00 31.28 307 PHE A O 1
ATOM 2375 N N . ASP A 1 308 ? -3.818 -18.973 83.542 1.00 38.84 308 ASP A N 1
ATOM 2376 C CA . ASP A 1 308 ? -2.729 -19.960 83.713 1.00 38.84 308 ASP A CA 1
ATOM 2377 C C . ASP A 1 308 ? -2.969 -21.354 83.095 1.00 38.84 308 ASP A C 1
ATOM 2379 O O . ASP A 1 308 ? -2.098 -22.210 83.203 1.00 38.84 308 ASP A O 1
ATOM 2383 N N . ASP A 1 309 ? -4.065 -21.588 82.364 1.00 40.69 309 ASP A N 1
ATOM 2384 C CA . ASP A 1 309 ? -4.304 -22.879 81.686 1.00 40.69 309 ASP A CA 1
ATOM 2385 C C . ASP A 1 309 ? -4.367 -22.746 80.153 1.00 40.69 309 ASP A C 1
ATOM 2387 O O . ASP A 1 309 ? -5.397 -22.966 79.512 1.00 40.69 309 ASP A O 1
ATOM 2391 N N . LEU A 1 310 ? -3.228 -22.408 79.541 1.00 35.88 310 LEU A N 1
ATOM 2392 C CA . LEU A 1 310 ? -3.003 -22.564 78.100 1.00 35.88 310 LEU A CA 1
ATOM 2393 C C . LEU A 1 310 ? -1.814 -23.505 77.846 1.00 35.88 310 LEU A C 1
ATOM 2395 O O . LEU A 1 310 ? -0.700 -23.196 78.271 1.00 35.88 310 LEU A O 1
ATOM 2399 N N . PRO A 1 311 ? -1.987 -24.607 77.090 1.00 33.38 311 PRO A N 1
ATOM 2400 C CA . PRO A 1 311 ? -0.881 -25.248 76.398 1.00 33.38 311 PRO A CA 1
ATOM 2401 C C . PRO A 1 311 ? -0.552 -24.448 75.131 1.00 33.38 311 PRO A C 1
ATOM 2403 O O . PRO A 1 311 ? -1.397 -24.256 74.256 1.00 33.38 311 PRO A O 1
ATOM 2406 N N . ASP A 1 312 ? 0.695 -23.997 75.049 1.00 41.22 312 ASP A N 1
ATOM 2407 C CA . ASP A 1 312 ? 1.280 -23.265 73.928 1.00 41.22 312 ASP A CA 1
ATOM 2408 C C . ASP A 1 312 ? 1.681 -24.226 72.793 1.00 41.22 312 ASP A C 1
ATOM 2410 O O . ASP A 1 312 ? 2.525 -25.102 72.994 1.00 41.22 312 ASP A O 1
ATOM 2414 N N . ILE A 1 313 ? 1.087 -24.068 71.602 1.00 34.06 313 ILE A N 1
ATOM 2415 C CA . ILE A 1 313 ? 1.600 -24.630 70.342 1.00 34.06 313 ILE A CA 1
ATOM 2416 C C . ILE A 1 313 ? 1.330 -23.643 69.196 1.00 34.06 313 ILE A C 1
ATOM 2418 O O . ILE A 1 313 ? 0.213 -23.538 68.696 1.00 34.06 313 ILE A O 1
ATOM 2422 N N . GLY A 1 314 ? 2.407 -23.032 68.698 1.00 33.41 314 GLY A N 1
ATOM 2423 C CA . GLY A 1 314 ? 2.655 -22.946 67.257 1.00 33.41 314 GLY A CA 1
ATOM 2424 C C . GLY A 1 314 ? 2.232 -21.659 66.553 1.00 33.41 314 GLY A C 1
ATOM 2425 O O . GLY A 1 314 ? 1.079 -21.448 66.191 1.00 33.41 314 GLY A O 1
ATOM 2426 N N . SER A 1 315 ? 3.235 -20.841 66.255 1.00 43.38 315 SER A N 1
ATOM 2427 C CA . SER A 1 315 ? 3.217 -19.736 65.303 1.00 43.38 315 SER A CA 1
ATOM 2428 C C . SER A 1 315 ? 2.745 -20.143 63.900 1.00 43.38 315 SER A C 1
ATOM 2430 O O . SER A 1 315 ? 3.329 -21.041 63.306 1.00 43.38 315 SER A O 1
ATOM 2432 N N . GLU A 1 316 ? 1.767 -19.415 63.359 1.00 38.19 316 GLU A N 1
ATOM 2433 C CA . GLU A 1 316 ? 1.773 -18.746 62.041 1.00 38.19 316 GLU A CA 1
ATOM 2434 C C . GLU A 1 316 ? 0.329 -18.515 61.576 1.00 38.19 316 GLU A C 1
ATOM 2436 O O . GLU A 1 316 ? -0.337 -19.407 61.063 1.00 38.19 316 GLU A O 1
ATOM 2441 N N . ASN A 1 317 ? -0.165 -17.281 61.711 1.00 36.75 317 ASN A N 1
ATOM 2442 C CA . ASN A 1 317 ? -1.322 -16.848 60.935 1.00 36.75 317 ASN A CA 1
ATOM 2443 C C . ASN A 1 317 ? -1.078 -15.423 60.432 1.00 36.75 317 ASN A C 1
ATOM 2445 O O . ASN A 1 317 ? -1.179 -14.430 61.158 1.00 36.75 317 ASN A O 1
ATOM 2449 N N . SER A 1 318 ? -0.646 -15.345 59.175 1.00 43.75 318 SER A N 1
ATOM 2450 C CA . SER A 1 318 ? -0.369 -14.098 58.474 1.00 43.75 318 SER A CA 1
ATOM 2451 C C . SER A 1 318 ? -1.688 -13.476 58.020 1.00 43.75 318 SER A C 1
ATOM 2453 O O . SER A 1 318 ? -2.323 -13.938 57.082 1.00 43.75 318 SER A O 1
ATOM 2455 N N . ASN A 1 319 ? -2.128 -12.422 58.709 1.00 57.69 319 ASN A N 1
ATOM 2456 C CA . ASN A 1 319 ? -3.327 -11.683 58.324 1.00 57.69 319 ASN A CA 1
ATOM 2457 C C . ASN A 1 319 ? -3.020 -10.829 57.064 1.00 57.69 319 ASN A C 1
ATOM 2459 O O . ASN A 1 319 ? -2.202 -9.903 57.158 1.00 57.69 319 ASN A O 1
ATOM 2463 N N . PRO A 1 320 ? -3.630 -11.111 55.893 1.00 48.00 320 PRO A N 1
ATOM 2464 C CA . PRO A 1 320 ? -3.268 -10.485 54.615 1.00 48.00 320 PRO A CA 1
ATOM 2465 C C . PRO A 1 320 ? -3.485 -8.966 54.600 1.00 48.00 320 PRO A C 1
ATOM 2467 O O . PRO A 1 320 ? -2.735 -8.227 53.959 1.00 48.00 320 PRO A O 1
ATOM 2470 N N . PHE A 1 321 ? -4.426 -8.474 55.406 1.00 50.91 321 PHE A N 1
ATOM 2471 C CA . PHE A 1 321 ? -4.703 -7.046 55.553 1.00 50.91 321 PHE A CA 1
ATOM 2472 C C . PHE A 1 321 ? -3.546 -6.265 56.191 1.00 50.91 321 PHE A C 1
ATOM 2474 O O . PHE A 1 321 ? -3.351 -5.086 55.898 1.00 50.91 321 PHE A O 1
ATOM 2481 N N . LYS A 1 322 ? -2.718 -6.924 57.013 1.00 50.12 322 LYS A N 1
ATOM 2482 C CA . LYS A 1 322 ? -1.572 -6.282 57.674 1.00 50.12 322 LYS A CA 1
ATOM 2483 C C . LYS A 1 322 ? -0.394 -6.069 56.713 1.00 50.12 322 LYS A C 1
ATOM 2485 O O . LYS A 1 322 ? 0.351 -5.106 56.875 1.00 50.12 322 LYS A O 1
ATOM 2490 N N . LYS A 1 323 ? -0.248 -6.919 55.684 1.00 51.88 323 LYS A N 1
ATOM 2491 C CA . LYS A 1 323 ? 0.733 -6.724 54.597 1.00 51.88 323 LYS A CA 1
ATOM 2492 C C . LYS A 1 323 ? 0.328 -5.576 53.674 1.00 51.88 323 LYS A C 1
ATOM 2494 O O . LYS A 1 323 ? 1.178 -4.756 53.341 1.00 51.88 323 LYS A O 1
ATOM 2499 N N . LEU A 1 324 ? -0.959 -5.472 53.335 1.00 53.97 324 LEU A N 1
ATOM 2500 C CA . LEU A 1 324 ? -1.475 -4.393 52.487 1.00 53.97 324 LEU A CA 1
ATOM 2501 C C . LEU A 1 324 ? -1.302 -3.014 53.153 1.00 53.97 324 LEU A C 1
ATOM 2503 O O . LEU A 1 324 ? -0.845 -2.065 52.522 1.00 53.97 324 LEU A O 1
ATOM 2507 N N . ALA A 1 325 ? -1.583 -2.933 54.459 1.00 57.69 325 ALA A N 1
ATOM 2508 C CA . ALA A 1 325 ? -1.423 -1.707 55.239 1.00 57.69 325 ALA A CA 1
ATOM 2509 C C . ALA A 1 325 ? 0.046 -1.260 55.383 1.00 57.69 325 ALA A C 1
ATOM 2511 O O . ALA A 1 325 ? 0.326 -0.063 55.421 1.00 57.69 325 ALA A O 1
ATOM 2512 N N . ASN A 1 326 ? 0.990 -2.205 55.444 1.00 56.06 326 ASN A N 1
ATOM 2513 C CA . ASN A 1 326 ? 2.418 -1.884 55.505 1.00 56.06 326 ASN A CA 1
ATOM 2514 C C . ASN A 1 326 ? 2.996 -1.496 54.136 1.00 56.06 326 ASN A C 1
ATOM 2516 O O . ASN A 1 326 ? 3.858 -0.626 54.087 1.00 56.06 326 ASN A O 1
ATOM 2520 N N . TRP A 1 327 ? 2.504 -2.084 53.041 1.00 63.56 327 TRP A N 1
ATOM 2521 C CA . TRP A 1 327 ? 2.908 -1.710 51.682 1.00 63.56 327 TRP A CA 1
ATOM 2522 C C . TRP A 1 327 ? 2.449 -0.289 51.317 1.00 63.56 327 TRP A C 1
ATOM 2524 O O . TRP A 1 327 ? 3.242 0.508 50.823 1.00 63.56 327 TRP A O 1
ATOM 2534 N N . ALA A 1 328 ? 1.209 0.076 51.662 1.00 50.78 328 ALA A N 1
ATOM 2535 C CA . ALA A 1 328 ? 0.670 1.413 51.397 1.00 50.78 328 ALA A CA 1
ATOM 2536 C C . ALA A 1 328 ? 1.416 2.539 52.143 1.00 50.78 328 ALA A C 1
ATOM 2538 O O . ALA A 1 328 ? 1.507 3.651 51.638 1.00 50.78 328 ALA A O 1
ATOM 2539 N N . ARG A 1 329 ? 1.997 2.249 53.315 1.00 57.97 329 ARG A N 1
ATOM 2540 C CA . ARG A 1 329 ? 2.797 3.209 54.100 1.00 57.97 329 ARG A CA 1
ATOM 2541 C C . ARG A 1 329 ? 4.201 3.475 53.553 1.00 57.97 329 ARG A C 1
ATOM 2543 O O . ARG A 1 329 ? 4.873 4.359 54.066 1.00 57.97 329 ARG A O 1
ATOM 2550 N N . GLN A 1 330 ? 4.673 2.691 52.585 1.00 58.94 330 GLN A N 1
ATOM 2551 C CA . GLN A 1 330 ? 6.001 2.871 51.990 1.00 58.94 330 GLN A CA 1
ATOM 2552 C C . GLN A 1 330 ? 5.979 3.638 50.662 1.00 58.94 330 GLN A C 1
ATOM 2554 O O . GLN A 1 330 ? 7.044 4.022 50.187 1.00 58.94 330 GLN A O 1
ATOM 2559 N N . LEU A 1 331 ? 4.803 3.861 50.068 1.00 51.53 331 LEU A N 1
ATOM 2560 C CA . LEU A 1 331 ? 4.660 4.485 48.747 1.00 51.53 331 LEU A CA 1
ATOM 2561 C C . LEU A 1 331 ? 4.041 5.893 48.771 1.00 51.53 331 LEU A C 1
ATOM 2563 O O . LEU A 1 331 ? 4.068 6.560 47.740 1.00 51.53 331 LEU A O 1
ATOM 2567 N N . PHE A 1 332 ? 3.551 6.359 49.924 1.00 46.12 332 PHE A N 1
ATOM 2568 C CA . PHE A 1 332 ? 3.050 7.720 50.139 1.00 46.12 332 PHE A CA 1
ATOM 2569 C C . PHE A 1 332 ? 3.533 8.272 51.479 1.00 46.12 332 PHE A C 1
ATOM 2571 O O . PHE A 1 332 ? 3.427 7.538 52.489 1.00 46.12 332 PHE A O 1
#

Foldseek 3Di:
DKDAAPDPDDPDCPPPDGPDMDDDDDDDDDDPVVVVVVQVVQVVVVDHDPFDDDLQQLLCLFFDDQVQLALKEWEWAAEQQKIKIWIHHHQDTLDIDMDRDHVLVLLVLQCVQQQADSVQSVVCCLPLFAQPDAFQDWDWGAHVPGRPDTDIDGSNSSNVSNNVRLLVNLLVVVVVVVVSVCVNSRRQFYEYFADVVSRHCSQVSNCVSVVPGRYDYTFGDDDVPDDPVCRHSNNSSVSSVVVVVVQSHGQQDQTPVRDGRHPDDDDPPPCVVPPPPPPVVVVVVVVVVVVVVPPDDDDDDDDDDDDPDDDDDDDDDDDVVVVVVVVVVVPD

Secondary structure (DSSP, 8-state):
-EEETTEEEES--TT---S-EEE--------HHHHHHHHHHHHHTT--------HHHHHHHHH--HHHHHH-EEEEEE-SS-EEEEEEETTEEEEEEEES--HHHHHHHHHHHHT--HHHHHHHHHHH-BSS-----EEEEEETTEEEEEEEEEHHHHHHHHHHHHHHHHHHHHHHHHHTT-GGG-TTEEEEESGGGGSBTHHHHHHHHSTTS-EEE------TT--GGGGSGGGHHHHHHHHIIIIISPTTEE-TTSPEE-SS------GGG-----TTHHHHHHHHHHHGGGSS-------PPPS------------HHHHHHHHHHHH-

pLDDT: mean 83.69, std 21.19, range [28.59, 98.81]